Protein AF-A0A9X0R555-F1 (afdb_monomer_lite)

Foldseek 3Di:
DQFFADDDALFWKKKAKPPAPDPPAPAHRIATKHWHDWAADPPVQRWIWTWIWRLQPPQHIDTDIWTFRWDDTGHFKTWGWTQDPVRDIMIMIIGHDWPVCCCVRVVQLCLLCPLLLLDDPPPPDDSVPDTPRNSCCSVQNRDDCSSHQAADPVLAPADADDADPDKDKAFQFDKDDLNLLNLLQNFDDDDDPLSQWGWHDDDQWIFIAGRPHNYTAKIWRWDDDDSMTTGGMMIGHPDCVRDVDDDSVVVSLLVVLCSQVVRNSHQRPQDPDPPDDDPSSVSSVVSSVSSVVVND

pLDDT: mean 85.14, std 15.87, range [33.53, 98.31]

Organism: NCBI:txid2013562

Radius of gyration: 21.3 Å; chains: 1; bounding box: 63×41×59 Å

Secondary structure (DSSP, 8-state):
--SSPPP-TTEEEEEEEES-S-TT-SS-SEEEEEEEEEEEESSSS-EEEEEEEESSSSSS-EEEEEEEEEEEE-SSEEEEEEE-TTS-EEEEEEEE--HHHHHHHSHHHHHHS-GGGG--TTSSS-GGG--HHHHHHHHH-SSHHHHHH-S-GGG--S--PPPPS-EEEEEEEEEE-HHHHHHHHH-B---STT--EEEEEETTEEEEEETTT--EEEEEEEEEETTEEEEEEEEEE--TTT-----HHHHHHHHHHIIIIIIT-PPP---S-TTS--HHHHHHHHHHHHHHHHT-

Sequence (296 aa):
MRDRLVLHPRRWYAFQTIPGERPDSAFRPCTPAFITEVTPLKSGKGVLRLGFVAALCPVAAERRTLDLRVVLHRADYLIGTFLDAGGCERTAIFREVDLPWLAHYATEFWSRFPPSSLEHEGIGFAIETWDAQTYLNEAFGPDENHVLNGTTAASFGVKLHKMPKATAVIRLDRSFSEFDSYLIRRGVTPRQMEDRWFIYFESGRLLMRRSWTGLLIYEVVLEERGASLWARDARANRNPKQYGGTDDEDDKRMILNLIDELLLGLPARVPVQEGLLSPDWQAIAARSTASKAAFQ

Structure (mmCIF, N/CA/C/O backbone):
data_AF-A0A9X0R555-F1
#
_entry.id   AF-A0A9X0R555-F1
#
loop_
_atom_site.group_PDB
_atom_site.id
_atom_site.type_symbol
_atom_site.label_atom_id
_atom_site.label_alt_id
_atom_site.label_comp_id
_atom_site.label_asym_id
_atom_site.label_entity_id
_atom_site.label_seq_id
_atom_site.pdbx_PDB_ins_code
_atom_site.Cartn_x
_atom_site.Cartn_y
_atom_site.Cartn_z
_atom_site.occupancy
_atom_site.B_iso_or_equiv
_atom_site.auth_seq_id
_atom_site.auth_comp_id
_atom_site.auth_asym_id
_atom_site.auth_atom_id
_atom_site.pdbx_PDB_model_num
ATOM 1 N N . MET A 1 1 ? -8.743 19.722 27.926 1.00 52.28 1 MET A N 1
ATOM 2 C CA . MET A 1 1 ? -8.388 18.291 27.792 1.00 52.28 1 MET A CA 1
ATOM 3 C C . MET A 1 1 ? -9.505 17.611 27.020 1.00 52.28 1 MET A C 1
ATOM 5 O O . MET A 1 1 ? -10.649 17.993 27.221 1.00 52.28 1 MET A O 1
ATOM 9 N N . ARG A 1 2 ? -9.205 16.696 26.090 1.00 60.44 2 ARG A N 1
ATOM 10 C CA . ARG A 1 2 ? -10.257 15.887 25.454 1.00 60.44 2 ARG A CA 1
ATOM 11 C C . ARG A 1 2 ? -10.704 14.832 26.461 1.00 60.44 2 ARG A C 1
ATOM 13 O O . ARG A 1 2 ? -9.862 14.083 26.935 1.00 60.44 2 ARG A O 1
ATOM 20 N N . ASP A 1 3 ? -11.997 14.750 26.749 1.00 82.69 3 ASP A N 1
ATOM 21 C CA . ASP A 1 3 ? -12.514 13.752 27.697 1.00 82.69 3 ASP A CA 1
ATOM 22 C C . ASP A 1 3 ? -12.634 12.354 27.070 1.00 82.69 3 ASP A C 1
ATOM 24 O O . ASP A 1 3 ? -12.694 11.346 27.777 1.00 82.69 3 ASP A O 1
ATOM 28 N N . ARG A 1 4 ? -12.701 12.285 25.733 1.00 89.56 4 ARG A N 1
ATOM 29 C CA . ARG A 1 4 ? -12.967 11.065 24.961 1.00 89.56 4 ARG A CA 1
ATOM 30 C C . ARG A 1 4 ? -12.304 11.113 23.582 1.00 89.56 4 ARG A C 1
ATOM 32 O O . ARG A 1 4 ? -12.324 12.153 22.926 1.00 89.56 4 ARG A O 1
ATOM 39 N N . LEU A 1 5 ? -11.767 9.979 23.134 1.00 93.12 5 LEU A N 1
ATOM 40 C CA . LEU A 1 5 ? -11.227 9.783 21.791 1.00 93.12 5 LEU A CA 1
ATOM 41 C C . LEU A 1 5 ? -12.354 9.861 20.759 1.00 93.12 5 LEU A C 1
ATOM 43 O O . LEU A 1 5 ? -13.289 9.065 20.802 1.00 93.12 5 LEU A O 1
ATOM 47 N N . VAL A 1 6 ? -12.275 10.772 19.799 1.00 93.06 6 VAL A N 1
ATOM 48 C CA . VAL A 1 6 ? -13.248 10.829 18.701 1.00 93.06 6 VAL A CA 1
ATOM 49 C C . VAL A 1 6 ? -12.608 10.234 17.453 1.00 93.06 6 VAL A C 1
ATOM 51 O O . VAL A 1 6 ? -11.550 10.686 17.010 1.00 93.06 6 VAL A O 1
ATOM 54 N N . LEU A 1 7 ? -13.239 9.192 16.907 1.00 95.69 7 LEU A N 1
ATOM 55 C CA . LEU A 1 7 ? -12.855 8.632 15.617 1.00 95.69 7 LEU A CA 1
ATOM 56 C C . LEU A 1 7 ? -13.418 9.520 14.509 1.00 95.69 7 LEU A C 1
ATOM 58 O O . LEU A 1 7 ? -14.614 9.811 14.490 1.00 95.69 7 LEU A O 1
ATOM 62 N N . HIS A 1 8 ? -12.555 9.944 13.595 1.00 95.50 8 HIS A N 1
ATOM 63 C CA . HIS A 1 8 ? -12.924 10.770 12.456 1.00 95.50 8 HIS A CA 1
ATOM 64 C C . HIS A 1 8 ? -12.672 10.009 11.154 1.00 95.50 8 HIS A C 1
ATOM 66 O O . HIS A 1 8 ? -11.604 9.407 11.012 1.00 95.50 8 HIS A O 1
ATOM 72 N N . PRO A 1 9 ? -13.603 10.068 10.186 1.00 96.50 9 PRO A N 1
ATOM 73 C CA . PRO A 1 9 ? -13.324 9.636 8.827 1.00 96.50 9 PRO A CA 1
ATOM 74 C C . PRO A 1 9 ? -12.089 10.337 8.254 1.00 96.50 9 PRO A C 1
ATOM 76 O O . PRO A 1 9 ? -11.800 11.487 8.589 1.00 96.50 9 PRO A O 1
ATOM 79 N N . ARG A 1 10 ? -11.398 9.644 7.347 1.00 95.69 10 ARG A N 1
ATOM 80 C CA . ARG A 1 10 ? -10.170 10.083 6.674 1.00 95.69 10 ARG A CA 1
ATOM 81 C C . ARG A 1 10 ? -8.991 10.335 7.616 1.00 95.69 10 ARG A C 1
ATOM 83 O O . ARG 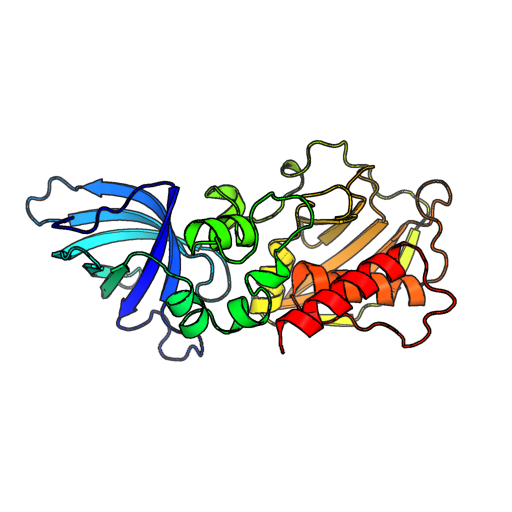A 1 10 ? -8.166 11.209 7.358 1.00 95.69 10 ARG A O 1
ATOM 90 N N . ARG A 1 11 ? -8.920 9.588 8.718 1.00 96.38 11 ARG A N 1
ATOM 91 C CA . ARG A 1 11 ? -7.791 9.613 9.652 1.00 96.38 11 ARG A CA 1
ATOM 92 C C . ARG A 1 11 ? -7.329 8.209 9.996 1.00 96.38 11 ARG A C 1
ATOM 94 O O . ARG A 1 11 ? -8.117 7.260 9.995 1.00 96.38 11 ARG A O 1
ATOM 101 N N . TRP A 1 12 ? -6.047 8.112 10.322 1.00 97.81 12 TRP A N 1
ATOM 102 C CA . TRP A 1 12 ? -5.411 6.881 10.755 1.00 97.81 12 TRP A CA 1
ATOM 103 C C . TRP A 1 12 ? -5.539 6.689 12.259 1.00 97.81 12 TRP A C 1
ATOM 105 O O . TRP A 1 12 ? -5.352 7.622 13.039 1.00 97.81 12 TRP A O 1
ATOM 115 N N . TYR A 1 13 ? -5.798 5.456 12.666 1.00 97.69 13 TYR A N 1
ATOM 116 C CA . TYR A 1 13 ? -5.802 5.035 14.060 1.00 97.69 13 TYR A CA 1
ATOM 117 C C . TYR A 1 13 ? -5.078 3.703 14.183 1.00 97.69 13 TYR A C 1
ATOM 119 O O . TYR A 1 13 ? -5.009 2.921 13.236 1.00 97.69 13 TYR A O 1
ATOM 127 N N . ALA A 1 14 ? -4.539 3.436 15.361 1.00 96.75 14 ALA A N 1
ATOM 128 C CA . ALA A 1 14 ? -4.022 2.122 15.681 1.00 96.75 14 ALA A CA 1
ATOM 129 C C . ALA A 1 14 ? -5.211 1.234 16.041 1.00 96.75 14 ALA A C 1
ATOM 131 O O . ALA A 1 14 ? -5.981 1.571 16.942 1.00 96.75 14 ALA A O 1
ATOM 132 N N . PHE A 1 15 ? -5.360 0.126 15.322 1.00 95.62 15 PHE A N 1
ATOM 133 C CA . PHE A 1 15 ? -6.405 -0.861 15.548 1.00 95.62 15 PHE A CA 1
ATOM 134 C C . PHE A 1 15 ? -5.780 -2.162 16.032 1.00 95.62 15 PHE A C 1
ATOM 136 O O . PHE A 1 15 ? -4.785 -2.615 15.467 1.00 95.62 15 PHE A O 1
ATOM 143 N N . GLN A 1 16 ? -6.368 -2.764 17.063 1.00 93.00 16 GLN A N 1
ATOM 144 C CA . GLN A 1 16 ? -5.974 -4.064 17.595 1.00 93.00 16 GLN A CA 1
ATOM 145 C C . GLN A 1 16 ? -7.206 -4.922 17.892 1.00 93.00 16 GLN A C 1
ATOM 147 O O . GLN A 1 16 ? -8.211 -4.411 18.384 1.00 93.00 16 GLN A O 1
ATOM 152 N N . THR A 1 17 ? -7.108 -6.229 17.643 1.00 91.12 17 THR A N 1
ATOM 153 C CA . THR A 1 17 ? -8.143 -7.222 17.969 1.00 91.12 17 THR A CA 1
ATOM 154 C C . THR A 1 17 ? -7.646 -8.260 18.973 1.00 91.12 17 THR A C 1
ATOM 156 O O . THR A 1 17 ? -6.481 -8.658 18.958 1.00 91.12 17 THR A O 1
ATOM 159 N N . ILE A 1 18 ? -8.527 -8.689 19.882 1.00 89.50 18 ILE A N 1
ATOM 160 C CA . ILE A 1 18 ? -8.246 -9.707 20.903 1.00 89.50 18 ILE A CA 1
ATOM 161 C C . ILE A 1 18 ? -9.460 -10.647 21.047 1.00 89.50 18 ILE A C 1
ATOM 163 O O . ILE A 1 18 ? -10.561 -10.156 21.299 1.00 89.50 18 ILE A O 1
ATOM 167 N N . PRO A 1 19 ? -9.289 -11.981 20.957 1.00 84.75 19 PRO A N 1
ATOM 168 C CA . PRO A 1 19 ? -8.109 -12.656 20.418 1.00 84.75 19 PRO A CA 1
ATOM 169 C C . PRO A 1 19 ? -7.895 -12.283 18.946 1.00 84.75 19 PRO A C 1
ATOM 171 O O . PRO A 1 19 ? -8.841 -11.874 18.272 1.00 84.75 19 PRO A O 1
ATOM 174 N N . GLY A 1 20 ? -6.672 -12.444 18.441 1.00 76.75 20 GLY A N 1
ATOM 175 C CA . GLY A 1 20 ? -6.384 -12.221 17.025 1.00 76.75 20 GLY A CA 1
ATOM 176 C C . GLY A 1 20 ? -7.190 -13.139 16.101 1.00 76.75 20 GLY A C 1
ATOM 177 O O . GLY A 1 20 ? -7.589 -14.237 16.497 1.00 76.75 20 GLY A O 1
ATOM 178 N N . GLU A 1 21 ? -7.435 -12.691 14.868 1.00 66.69 21 GLU A N 1
ATOM 179 C CA . GLU A 1 21 ? -8.198 -13.449 13.860 1.00 66.69 21 GLU A CA 1
ATOM 180 C C . GLU A 1 21 ? -7.522 -14.779 13.483 1.00 66.69 21 GLU A C 1
ATOM 182 O O . GLU A 1 21 ? -8.209 -15.752 13.181 1.00 66.69 21 GLU A O 1
ATOM 187 N N . ARG A 1 22 ? -6.186 -14.846 13.557 1.00 66.50 22 ARG A N 1
ATOM 188 C CA . ARG A 1 22 ? -5.384 -16.039 13.259 1.00 66.50 22 ARG A CA 1
ATOM 189 C C . ARG A 1 22 ? -4.519 -16.428 14.467 1.00 66.50 22 ARG A C 1
ATOM 191 O O . ARG A 1 22 ? -3.551 -15.726 14.751 1.00 66.50 22 ARG A O 1
ATOM 198 N N . PRO A 1 23 ? -4.852 -17.511 15.191 1.00 53.34 23 PRO A N 1
ATOM 199 C CA . PRO A 1 23 ? -4.081 -17.976 16.350 1.00 53.34 23 PRO A CA 1
ATOM 200 C C . PRO A 1 23 ? -2.659 -18.459 16.010 1.00 53.34 23 PRO A C 1
ATOM 202 O O . PRO A 1 23 ? -1.801 -18.487 16.884 1.00 53.34 23 PRO A O 1
ATOM 205 N N . ASP A 1 24 ? -2.429 -18.851 14.757 1.00 54.16 24 ASP A N 1
ATOM 206 C CA . ASP A 1 24 ? -1.203 -19.445 14.202 1.00 54.16 24 ASP A CA 1
ATOM 207 C C . ASP A 1 24 ? -0.341 -18.451 13.403 1.00 54.16 24 ASP A C 1
ATOM 209 O O . ASP A 1 24 ? 0.732 -18.788 12.905 1.00 54.16 24 ASP A O 1
ATOM 213 N N . SER A 1 25 ? -0.812 -17.214 13.270 1.00 53.00 25 SER A N 1
ATOM 214 C CA . SER A 1 25 ? -0.177 -16.185 12.461 1.00 53.00 25 SER A CA 1
ATOM 215 C C . SER A 1 25 ? 0.969 -15.513 13.217 1.00 53.00 25 SER A C 1
ATOM 217 O O . SER A 1 25 ? 0.770 -14.960 14.296 1.00 53.00 25 SER A O 1
ATOM 219 N N . ALA A 1 26 ? 2.153 -15.459 12.598 1.00 52.47 26 ALA A N 1
ATOM 220 C CA . ALA A 1 26 ? 3.259 -14.611 13.053 1.00 52.47 26 ALA A CA 1
ATOM 221 C C . ALA A 1 26 ? 2.899 -13.107 13.053 1.00 52.47 26 ALA A C 1
ATOM 223 O O . ALA A 1 26 ? 3.579 -12.305 13.696 1.00 52.47 26 ALA A O 1
ATOM 224 N N . PHE A 1 27 ? 1.820 -12.714 12.360 1.00 58.16 27 PHE A N 1
ATOM 225 C CA . PHE A 1 27 ? 1.308 -11.349 12.367 1.00 58.16 27 PHE A CA 1
ATOM 226 C C . PHE A 1 27 ? 0.552 -11.048 13.652 1.00 58.16 27 PHE A C 1
ATOM 228 O O . PHE A 1 27 ? -0.381 -11.754 14.047 1.00 58.16 27 PHE A O 1
ATOM 235 N N . ARG A 1 28 ? 0.944 -9.937 14.274 1.00 66.50 28 ARG A N 1
ATOM 236 C CA . ARG A 1 28 ? 0.254 -9.385 15.433 1.00 66.50 28 ARG A CA 1
ATOM 237 C C . ARG A 1 28 ? -1.145 -8.928 15.007 1.00 66.50 28 ARG A C 1
ATOM 239 O O . ARG A 1 28 ? -1.296 -8.407 13.903 1.00 66.50 28 ARG A O 1
ATOM 246 N N . PRO A 1 29 ? -2.169 -9.065 15.864 1.00 79.00 29 PRO A N 1
ATOM 247 C CA . PRO A 1 29 ? -3.547 -8.710 15.535 1.00 79.00 29 PRO A CA 1
ATOM 248 C C . PRO A 1 29 ? -3.771 -7.194 15.586 1.00 79.00 29 PRO A C 1
ATOM 250 O O . PRO A 1 29 ? -4.717 -6.711 16.204 1.00 79.00 29 PRO A O 1
ATOM 253 N N . CYS A 1 30 ? -2.861 -6.433 14.990 1.00 88.75 30 CYS A N 1
ATOM 254 C CA . CYS A 1 30 ? -2.826 -4.989 15.005 1.00 88.75 30 CYS A CA 1
ATOM 255 C C . CYS A 1 30 ? -2.376 -4.442 13.654 1.00 88.75 30 CYS A C 1
ATOM 257 O O . CYS A 1 30 ? -1.484 -4.980 13.008 1.00 88.75 30 CYS A O 1
ATOM 259 N N . THR A 1 31 ? -2.993 -3.347 13.236 1.00 92.31 31 THR A N 1
ATOM 260 C CA . THR A 1 31 ? -2.726 -2.699 11.951 1.00 92.31 31 THR A CA 1
ATOM 261 C C . THR A 1 31 ? -3.081 -1.221 12.056 1.00 92.31 31 THR A C 1
ATOM 263 O O . THR A 1 31 ? -4.017 -0.871 12.783 1.00 92.31 31 THR A O 1
ATOM 266 N N . PRO A 1 32 ? -2.381 -0.329 11.338 1.00 95.88 32 PRO A N 1
ATOM 267 C CA . PRO A 1 32 ? -2.928 0.990 11.080 1.00 95.88 32 PRO A CA 1
ATOM 268 C C . PRO A 1 32 ? -4.261 0.834 10.333 1.00 95.88 32 PRO A C 1
ATOM 270 O O . PRO A 1 32 ? -4.376 0.049 9.384 1.00 95.88 32 PRO A O 1
ATOM 273 N N . ALA A 1 33 ? -5.275 1.543 10.814 1.00 96.75 33 ALA A N 1
ATOM 274 C CA . ALA A 1 33 ? -6.630 1.542 10.291 1.00 96.75 33 ALA A CA 1
ATOM 275 C C . ALA A 1 33 ? -6.986 2.939 9.786 1.00 96.75 33 ALA A C 1
ATOM 277 O O . ALA A 1 33 ? -7.002 3.898 10.560 1.00 96.75 33 ALA A O 1
ATOM 278 N N . PHE A 1 34 ? -7.287 3.047 8.496 1.00 97.88 34 PHE A N 1
ATOM 279 C CA . PHE A 1 34 ? -7.796 4.275 7.899 1.00 97.88 34 PHE A CA 1
ATOM 280 C C . PHE A 1 34 ? -9.317 4.291 8.014 1.00 97.88 34 PHE A C 1
ATOM 282 O O . PHE A 1 34 ? -9.996 3.512 7.344 1.00 97.88 34 PHE A O 1
ATOM 289 N N . ILE A 1 35 ? -9.865 5.137 8.884 1.00 97.81 35 ILE A N 1
ATOM 290 C CA . ILE A 1 35 ? -11.311 5.186 9.132 1.00 97.81 35 ILE A CA 1
ATOM 291 C C . ILE A 1 35 ? -12.015 5.815 7.931 1.00 97.81 35 ILE A C 1
ATOM 293 O O . ILE A 1 35 ? -11.674 6.919 7.511 1.00 97.81 35 ILE A O 1
ATOM 297 N N . THR A 1 36 ? -13.027 5.139 7.401 1.00 97.44 36 THR A N 1
ATOM 298 C CA . THR A 1 36 ? -13.833 5.603 6.264 1.00 97.44 36 THR A CA 1
ATOM 299 C C . THR A 1 36 ? -15.231 6.029 6.697 1.00 97.44 36 THR A C 1
ATOM 301 O O . THR A 1 36 ? -15.780 6.976 6.139 1.00 97.44 36 THR A O 1
ATOM 304 N N . GLU A 1 37 ? -15.779 5.409 7.743 1.00 96.81 37 GLU A N 1
ATOM 305 C CA . GLU A 1 37 ? -17.118 5.696 8.252 1.00 96.81 37 GLU A CA 1
ATOM 306 C C . GLU A 1 37 ? -17.172 5.562 9.781 1.00 96.81 37 GLU A C 1
ATOM 308 O O . GLU A 1 37 ? -16.601 4.633 10.354 1.00 96.81 37 GLU A O 1
ATOM 313 N N . VAL A 1 38 ? -17.897 6.474 10.439 1.00 96.25 38 VAL A N 1
ATOM 314 C CA . VAL A 1 38 ? -18.229 6.397 11.869 1.00 96.25 38 VAL A CA 1
ATOM 315 C C . VAL A 1 38 ? -19.696 6.768 12.050 1.00 96.25 38 VAL A C 1
ATOM 317 O O . VAL A 1 38 ? -20.057 7.940 11.951 1.00 96.25 38 VAL A O 1
ATOM 320 N N . THR A 1 39 ? -20.536 5.779 12.352 1.00 95.81 39 THR A N 1
ATOM 321 C CA . THR A 1 39 ? -21.990 5.959 12.433 1.00 95.81 39 THR A CA 1
ATOM 322 C C . THR A 1 39 ? -22.528 5.406 13.759 1.00 95.81 39 THR A C 1
ATOM 324 O O . THR A 1 39 ? -22.556 4.190 13.959 1.00 95.81 39 THR A O 1
ATOM 327 N N . PRO A 1 40 ? -22.990 6.259 14.695 1.00 92.81 40 PRO A N 1
ATOM 328 C CA . PRO A 1 40 ? -23.673 5.800 15.900 1.00 92.81 40 PRO A CA 1
ATOM 329 C C . PRO A 1 40 ? -24.994 5.110 15.560 1.00 92.81 40 PRO A C 1
ATOM 331 O O . PRO A 1 40 ? -25.879 5.702 14.938 1.00 92.81 40 PRO A O 1
ATOM 334 N N . LEU A 1 41 ? -25.161 3.865 16.003 1.00 90.69 41 LEU A N 1
ATOM 335 C CA . LEU A 1 41 ? -26.415 3.143 15.832 1.00 90.69 41 LEU A CA 1
ATOM 336 C C . LEU A 1 41 ? -27.376 3.533 16.960 1.00 90.69 41 LEU A C 1
ATOM 338 O O . LEU A 1 41 ? -27.049 3.425 18.143 1.00 90.69 41 LEU A O 1
ATOM 342 N N . LYS A 1 42 ? -28.597 3.956 16.605 1.00 81.25 42 LYS A N 1
ATOM 343 C CA . LYS A 1 42 ? -29.672 4.329 17.548 1.00 81.25 42 LYS A CA 1
ATOM 344 C C . LYS A 1 42 ? -30.299 3.100 18.231 1.00 81.25 42 LYS A C 1
ATOM 346 O O . LYS A 1 42 ? -31.512 2.939 18.247 1.00 81.25 42 LYS A O 1
ATOM 351 N N . SER A 1 43 ? -29.472 2.211 18.774 1.00 77.88 43 SER A N 1
ATOM 352 C CA . SER A 1 43 ? -29.883 0.956 19.413 1.00 77.88 43 SER A CA 1
ATOM 353 C C . SER A 1 43 ? -30.065 1.069 20.930 1.00 77.88 43 SER A C 1
ATOM 355 O O . SER A 1 43 ? -30.452 0.095 21.568 1.00 77.88 43 SER A O 1
ATOM 357 N N . GLY A 1 44 ? -29.714 2.215 21.529 1.00 73.50 44 GLY A N 1
ATOM 358 C CA . GLY A 1 44 ? -29.670 2.403 22.986 1.00 73.50 44 GLY A CA 1
ATOM 359 C C . GLY A 1 44 ? -28.533 1.644 23.691 1.00 73.50 44 GLY A C 1
ATOM 360 O O . GLY A 1 44 ? -28.359 1.796 24.893 1.00 73.50 44 GLY A O 1
ATOM 361 N N . LYS A 1 45 ? -27.733 0.856 22.956 1.00 77.75 45 LYS A N 1
ATOM 362 C CA . LYS A 1 45 ? -26.677 -0.027 23.492 1.00 77.75 45 LYS A CA 1
ATOM 363 C C . LYS A 1 45 ? -25.254 0.525 23.332 1.00 77.75 45 LYS A C 1
ATOM 365 O O . LYS A 1 45 ? -24.296 -0.222 23.498 1.00 77.75 45 LYS A O 1
ATOM 370 N N . GLY A 1 46 ? -25.106 1.800 22.960 1.00 87.62 46 GLY A N 1
ATOM 371 C CA . GLY A 1 46 ? -23.790 2.419 22.748 1.00 87.62 46 GLY A CA 1
ATOM 372 C C . GLY A 1 46 ? -22.985 1.765 21.618 1.00 87.62 46 GLY A C 1
ATOM 373 O O . GLY A 1 46 ? -21.790 1.528 21.774 1.00 87.62 46 GLY A O 1
ATOM 374 N N . VAL A 1 47 ? -23.644 1.425 20.505 1.00 94.06 47 VAL A N 1
ATOM 375 C CA . VAL A 1 47 ? -23.001 0.754 19.365 1.00 94.06 47 VAL A CA 1
ATOM 376 C C . VAL A 1 47 ? -22.575 1.777 18.310 1.00 94.06 47 VAL A C 1
ATOM 378 O O . VAL A 1 47 ? -23.378 2.615 17.897 1.00 94.06 47 VAL A O 1
ATOM 381 N N . LEU A 1 48 ? -21.326 1.687 17.858 1.00 94.75 48 LEU A N 1
ATOM 382 C CA . LEU A 1 48 ? -20.754 2.469 16.763 1.00 94.75 48 LEU A CA 1
ATOM 383 C C . LEU A 1 48 ? -20.484 1.545 15.575 1.00 94.75 48 LEU A C 1
ATOM 385 O O . LEU A 1 48 ? -19.685 0.620 15.691 1.00 94.75 48 LEU A O 1
ATOM 389 N N . ARG A 1 49 ? -21.108 1.809 14.428 1.00 96.38 49 ARG A N 1
ATOM 390 C CA . ARG A 1 49 ? -20.697 1.200 13.163 1.00 96.38 49 ARG A CA 1
ATOM 391 C C . ARG A 1 49 ? -19.451 1.910 12.658 1.00 96.38 49 ARG A C 1
ATOM 393 O O . ARG A 1 49 ? -19.459 3.131 12.503 1.00 96.38 49 ARG A O 1
ATOM 400 N N . LEU A 1 50 ? -18.399 1.141 12.419 1.00 97.31 50 LEU A N 1
ATOM 401 C CA . LEU A 1 50 ? -17.124 1.629 11.911 1.00 97.31 50 LEU A CA 1
ATOM 402 C C . LEU A 1 50 ? -16.836 0.974 10.568 1.00 97.31 50 LEU A C 1
ATOM 404 O O . LEU A 1 50 ? -16.775 -0.252 10.485 1.00 97.31 50 LEU A O 1
ATOM 408 N N . GLY A 1 51 ? -16.637 1.795 9.543 1.00 97.19 51 GLY A N 1
ATOM 409 C CA . GLY A 1 51 ? -16.015 1.403 8.283 1.00 97.19 51 GLY A CA 1
ATOM 410 C C . GLY A 1 51 ? -14.560 1.851 8.288 1.00 97.19 51 GLY A C 1
ATOM 411 O O . GLY A 1 51 ? -14.266 2.978 8.698 1.00 97.19 51 GLY A O 1
ATOM 412 N N . PHE A 1 52 ? -13.639 0.981 7.883 1.00 97.00 52 PHE A N 1
ATOM 413 C CA . PHE A 1 52 ? -12.221 1.323 7.795 1.00 97.00 52 PHE A CA 1
ATOM 414 C C . PHE A 1 52 ? -11.454 0.388 6.864 1.00 97.00 52 PHE A C 1
ATOM 416 O O . PHE A 1 52 ? -11.923 -0.697 6.524 1.00 97.00 52 PHE A O 1
ATOM 423 N N . VAL A 1 53 ? -10.247 0.797 6.481 1.00 96.19 53 VAL A N 1
ATOM 424 C CA . VAL A 1 53 ? -9.282 -0.060 5.788 1.00 96.19 53 VAL A CA 1
ATOM 425 C C . VAL A 1 53 ? -8.171 -0.451 6.751 1.00 96.19 53 VAL A C 1
ATOM 427 O O . VAL A 1 53 ? -7.465 0.410 7.275 1.00 96.19 53 VAL A O 1
ATOM 430 N N . ALA A 1 54 ? -8.013 -1.751 6.982 1.00 93.88 54 ALA A N 1
ATOM 431 C CA . ALA A 1 54 ? -6.891 -2.338 7.702 1.00 93.88 54 ALA A CA 1
ATOM 432 C C . ALA A 1 54 ? -5.705 -2.465 6.739 1.00 93.88 54 ALA A C 1
ATOM 434 O O . ALA A 1 54 ? -5.717 -3.348 5.891 1.00 93.88 54 ALA A O 1
ATOM 435 N N . ALA A 1 55 ? -4.706 -1.585 6.828 1.00 92.12 55 ALA A N 1
ATOM 436 C CA . ALA A 1 55 ? -3.709 -1.446 5.761 1.00 92.12 55 ALA A CA 1
ATOM 437 C C . ALA A 1 55 ? -2.663 -2.573 5.678 1.00 92.12 55 ALA A C 1
ATOM 439 O O . ALA A 1 55 ? -1.992 -2.679 4.655 1.00 92.12 55 ALA A O 1
ATOM 440 N N . LEU A 1 56 ? -2.493 -3.394 6.717 1.00 87.81 56 LEU A N 1
ATOM 441 C CA . LEU A 1 56 ? -1.444 -4.424 6.769 1.00 87.81 56 LEU A CA 1
ATOM 442 C C . LEU A 1 56 ? -1.957 -5.839 7.096 1.00 87.81 56 LEU A C 1
ATOM 444 O O . LEU A 1 56 ? -1.145 -6.747 7.228 1.00 87.81 56 LEU A O 1
ATOM 448 N N . CYS A 1 57 ? -3.265 -6.060 7.274 1.00 64.44 57 CYS A N 1
ATOM 449 C CA . CYS A 1 57 ? -3.757 -7.276 7.936 1.00 64.44 57 CYS A CA 1
ATOM 450 C C . CYS A 1 57 ? -4.454 -8.266 6.983 1.00 64.44 57 CYS A C 1
ATOM 452 O O . CYS A 1 57 ? -5.376 -7.862 6.284 1.00 64.44 57 CYS A O 1
ATOM 454 N N . PRO A 1 58 ? -4.124 -9.572 7.004 1.00 62.28 58 PRO A N 1
ATOM 455 C CA . PRO A 1 58 ? -2.926 -10.177 7.598 1.00 62.28 58 PRO A CA 1
ATOM 456 C C . PRO A 1 58 ? -1.684 -9.992 6.715 1.00 62.28 58 PRO A C 1
ATOM 458 O O . PRO A 1 58 ? -0.575 -10.228 7.167 1.00 62.28 58 PRO A O 1
ATOM 461 N N . VAL A 1 59 ? -1.885 -9.608 5.454 1.00 71.94 59 VAL A N 1
ATOM 462 C CA . VAL A 1 59 ? -0.819 -9.423 4.463 1.00 71.94 59 VAL A CA 1
ATOM 463 C C . VAL A 1 59 ? -1.137 -8.270 3.517 1.00 71.94 59 VAL A C 1
ATOM 465 O O . VAL A 1 59 ? -0.216 -7.620 3.044 1.00 71.94 59 VAL A O 1
ATOM 468 N N . ALA A 1 60 ? -2.415 -7.987 3.249 1.00 82.38 60 ALA A N 1
ATOM 469 C CA . ALA A 1 60 ? -2.841 -6.950 2.318 1.00 82.38 60 ALA A CA 1
ATOM 470 C C . ALA A 1 60 ? -3.862 -6.000 2.947 1.00 82.38 60 ALA A C 1
ATOM 472 O O . ALA A 1 60 ? -4.468 -6.314 3.967 1.00 82.38 60 ALA A O 1
ATOM 473 N N . ALA A 1 61 ? -4.056 -4.840 2.321 1.00 90.38 61 ALA A N 1
ATOM 474 C CA . ALA A 1 61 ? -5.084 -3.903 2.738 1.00 90.38 61 ALA A CA 1
ATOM 475 C C . ALA A 1 61 ? -6.484 -4.512 2.562 1.00 90.38 61 ALA A C 1
ATOM 477 O O . ALA A 1 61 ? -6.835 -4.968 1.474 1.00 90.38 61 ALA A O 1
ATOM 478 N N . GLU A 1 62 ? -7.302 -4.480 3.613 1.00 91.19 62 GLU A N 1
ATOM 479 C CA . GLU A 1 62 ? -8.655 -5.040 3.588 1.00 91.19 62 GLU A CA 1
ATOM 480 C C . GLU A 1 62 ? -9.687 -4.036 4.108 1.00 91.19 62 GLU A C 1
ATOM 482 O O . GLU A 1 62 ? -9.497 -3.396 5.147 1.00 91.19 62 GLU A O 1
ATOM 487 N N . ARG A 1 63 ? -10.815 -3.914 3.396 1.00 94.12 63 ARG A N 1
ATOM 488 C CA . ARG A 1 63 ? -11.969 -3.154 3.881 1.00 94.12 63 ARG A CA 1
ATOM 489 C C . ARG A 1 63 ? -12.669 -3.951 4.978 1.00 94.12 63 ARG A C 1
ATOM 491 O O . ARG A 1 63 ? -13.097 -5.082 4.769 1.00 94.12 63 ARG A O 1
ATOM 498 N N . ARG A 1 64 ? -12.845 -3.320 6.132 1.00 92.44 64 ARG A N 1
ATOM 499 C CA . ARG A 1 64 ? -13.526 -3.874 7.298 1.00 92.44 64 ARG A CA 1
ATOM 500 C C . ARG A 1 64 ? -14.733 -3.017 7.655 1.00 92.44 64 ARG A C 1
ATOM 502 O O . ARG A 1 64 ? -14.729 -1.790 7.529 1.00 92.44 64 ARG A O 1
ATOM 509 N N . THR A 1 65 ? -15.760 -3.688 8.152 1.00 95.00 65 THR A N 1
ATOM 510 C CA . THR A 1 65 ? -16.889 -3.051 8.820 1.00 95.00 65 THR A CA 1
ATOM 511 C C . THR A 1 65 ? -17.176 -3.822 10.091 1.00 95.00 65 THR A C 1
ATOM 513 O O . THR A 1 65 ? -17.258 -5.048 10.055 1.00 95.00 65 THR A O 1
ATOM 516 N N . LEU A 1 66 ? -17.316 -3.118 11.209 1.00 94.25 66 LEU A N 1
ATOM 517 C CA . LEU A 1 66 ? -17.724 -3.734 12.466 1.00 94.25 66 LEU A CA 1
ATOM 518 C C . LEU A 1 66 ? -18.718 -2.853 13.215 1.00 94.25 66 LEU A C 1
ATOM 520 O O . LEU A 1 66 ? -18.645 -1.624 13.174 1.00 94.25 66 LEU A O 1
ATOM 524 N N . ASP A 1 67 ? -19.638 -3.510 13.913 1.00 95.75 67 ASP A N 1
ATOM 525 C CA . ASP A 1 67 ? -20.573 -2.877 14.836 1.00 95.75 67 ASP A CA 1
ATOM 526 C C . ASP A 1 67 ? -19.994 -2.994 16.249 1.00 95.75 67 ASP A C 1
ATOM 528 O O . ASP A 1 67 ? -20.149 -4.006 16.933 1.00 95.75 67 ASP A O 1
ATOM 532 N N . LEU A 1 68 ? -19.273 -1.955 16.670 1.00 96.50 68 LEU A N 1
ATOM 533 C CA . LEU A 1 68 ? -18.564 -1.909 17.941 1.00 96.50 68 LEU A CA 1
ATOM 534 C C . LEU A 1 68 ? -19.520 -1.549 19.074 1.00 96.50 68 LEU A C 1
ATOM 536 O O . LEU A 1 68 ? -19.923 -0.393 19.210 1.00 96.50 68 LEU A O 1
ATOM 540 N N . ARG A 1 69 ? -19.835 -2.499 19.951 1.00 96.56 69 ARG A N 1
ATOM 541 C CA . ARG A 1 69 ? -20.457 -2.192 21.243 1.00 96.56 69 ARG A CA 1
ATOM 542 C C . ARG A 1 69 ? -19.389 -1.618 22.168 1.00 96.56 69 ARG A C 1
ATOM 544 O O . ARG A 1 69 ? -18.524 -2.354 22.643 1.00 96.56 69 ARG A O 1
ATOM 551 N N . VAL A 1 70 ? -19.438 -0.309 22.408 1.00 95.56 70 VAL A N 1
ATOM 552 C CA . VAL A 1 70 ? -18.439 0.397 23.219 1.00 95.56 70 VAL A CA 1
ATOM 553 C C . VAL A 1 70 ? -18.528 -0.056 24.674 1.00 95.56 70 VAL A C 1
ATOM 555 O O . VAL A 1 70 ? -19.589 0.006 25.289 1.00 95.56 70 VAL A O 1
ATOM 558 N N . VAL A 1 71 ? -17.396 -0.496 25.220 1.00 95.12 71 VAL A N 1
ATOM 559 C CA . VAL A 1 71 ? -17.254 -0.935 26.616 1.00 95.12 71 VAL A CA 1
ATOM 560 C C . VAL A 1 71 ? -16.523 0.124 27.435 1.00 95.12 71 VAL A C 1
ATOM 562 O O . VAL A 1 71 ? -16.930 0.437 28.551 1.00 95.12 71 VAL A O 1
ATOM 565 N N . LEU A 1 72 ? -15.459 0.709 26.877 1.00 94.62 72 LEU A N 1
ATOM 566 C CA . LEU A 1 72 ? -14.653 1.722 27.548 1.00 94.62 72 LEU A CA 1
ATOM 567 C C . LEU A 1 72 ? -14.263 2.826 26.569 1.00 94.62 72 LEU A C 1
ATOM 569 O O . LEU A 1 72 ? -13.772 2.561 25.475 1.00 94.62 72 LEU A O 1
ATOM 573 N N . HIS A 1 73 ? -14.465 4.075 26.981 1.00 94.25 73 HIS A N 1
ATOM 574 C CA . HIS A 1 73 ? -14.179 5.251 26.168 1.00 94.25 73 HIS A CA 1
ATOM 575 C C . HIS A 1 73 ? -13.349 6.240 26.980 1.00 94.25 73 HIS A C 1
ATOM 577 O O . HIS A 1 73 ? -13.863 6.886 27.896 1.00 94.25 73 HIS A O 1
ATOM 583 N N . ARG A 1 74 ? -12.053 6.309 26.678 1.00 94.69 74 ARG A N 1
ATOM 584 C CA . ARG A 1 74 ? -11.095 7.233 27.293 1.00 94.69 74 ARG A CA 1
ATOM 585 C C . ARG A 1 74 ? -10.592 8.233 26.259 1.00 94.69 74 ARG A C 1
ATOM 587 O O . ARG A 1 74 ? -10.981 8.172 25.095 1.00 94.69 74 ARG A O 1
ATOM 594 N N . ALA A 1 75 ? -9.791 9.196 26.702 1.00 92.25 75 ALA A N 1
ATOM 595 C CA . ALA A 1 75 ? -9.236 10.245 25.849 1.00 92.25 75 ALA A CA 1
ATOM 596 C C . ALA A 1 75 ? -8.260 9.701 24.791 1.00 92.25 75 ALA A C 1
ATOM 598 O O . ALA A 1 75 ? -8.173 10.244 23.695 1.00 92.25 75 ALA A O 1
ATOM 599 N N . ASP A 1 76 ? -7.556 8.627 25.133 1.00 91.12 76 ASP A N 1
ATOM 600 C CA . ASP A 1 76 ? -6.451 8.014 24.401 1.00 91.12 76 ASP A CA 1
ATOM 601 C C . ASP A 1 76 ? -6.850 6.730 23.663 1.00 91.12 76 ASP A C 1
ATOM 603 O O . ASP A 1 76 ? -6.252 6.406 22.638 1.00 91.12 76 ASP A O 1
ATOM 607 N N . TYR A 1 77 ? -7.884 6.022 24.131 1.00 94.81 77 TYR A N 1
ATOM 608 C CA . TYR A 1 77 ? -8.374 4.807 23.483 1.00 94.81 77 TYR A CA 1
ATOM 609 C C . TYR A 1 77 ? -9.893 4.599 23.587 1.00 94.81 77 TYR A C 1
ATOM 611 O O . TYR A 1 77 ? -10.585 5.089 24.485 1.00 94.81 77 TYR A O 1
ATOM 619 N N . LEU A 1 78 ? -10.404 3.796 22.658 1.00 96.44 78 LEU A N 1
ATOM 620 C CA . LEU A 1 78 ? -11.764 3.280 22.590 1.00 96.44 78 LEU A CA 1
ATOM 621 C C . LEU A 1 78 ? -11.699 1.751 22.551 1.00 96.44 78 LEU A C 1
ATOM 623 O O . LEU A 1 78 ? -11.092 1.181 21.647 1.00 96.44 78 LEU A O 1
ATOM 627 N N . ILE A 1 79 ? -12.341 1.093 23.513 1.00 96.94 79 ILE A N 1
ATOM 628 C CA . ILE A 1 79 ? -12.455 -0.367 23.573 1.00 96.94 79 ILE A CA 1
ATOM 629 C C . ILE A 1 79 ? -13.916 -0.743 23.405 1.00 96.94 79 ILE A C 1
ATOM 631 O O . ILE A 1 79 ? -14.804 -0.182 24.056 1.00 96.94 79 ILE A O 1
ATOM 635 N N . GLY A 1 80 ? -14.166 -1.741 22.574 1.00 96.62 80 GLY A N 1
ATOM 636 C CA . GLY A 1 80 ? -15.482 -2.337 22.461 1.00 96.62 80 GLY A CA 1
ATOM 637 C C . GLY A 1 80 ? -15.423 -3.787 22.033 1.00 96.62 80 GLY A C 1
ATOM 638 O O . GLY A 1 80 ? -14.362 -4.325 21.728 1.00 96.62 80 GLY A O 1
ATOM 639 N N . THR A 1 81 ? -16.591 -4.408 22.015 1.00 96.44 81 THR A N 1
ATOM 640 C CA . THR A 1 81 ? -16.769 -5.783 21.550 1.00 96.44 81 THR A CA 1
ATOM 641 C C . THR A 1 81 ? -17.536 -5.800 20.239 1.00 96.44 81 THR A C 1
ATOM 643 O O . THR A 1 81 ? -18.396 -4.948 20.011 1.00 96.44 81 THR A O 1
ATOM 646 N N . PHE A 1 82 ? -17.224 -6.758 19.378 1.00 94.56 82 PHE A N 1
ATOM 647 C CA . PHE A 1 82 ? -17.927 -7.002 18.122 1.00 94.56 82 PHE A CA 1
ATOM 648 C C . PHE A 1 82 ? -17.948 -8.507 17.834 1.00 94.56 82 PHE A C 1
ATOM 650 O O . PHE A 1 82 ? -17.185 -9.262 18.434 1.00 94.56 82 PHE A O 1
ATOM 657 N N . LEU A 1 83 ? -18.831 -8.947 16.939 1.00 91.75 83 LEU A N 1
ATOM 658 C CA . LEU A 1 83 ? -18.823 -10.316 16.424 1.00 91.75 83 LEU A CA 1
ATOM 659 C C . LEU A 1 83 ? -18.036 -10.339 15.114 1.00 91.75 83 LEU A C 1
ATOM 661 O O . LEU A 1 83 ? -18.304 -9.521 14.232 1.00 91.75 83 LEU A O 1
ATOM 665 N N . ASP A 1 84 ? -17.067 -11.244 14.995 1.00 87.25 84 ASP A N 1
ATOM 666 C CA . ASP A 1 84 ? -16.364 -11.469 13.731 1.00 87.25 84 ASP A CA 1
ATOM 667 C C . ASP A 1 84 ? -17.247 -12.218 12.713 1.00 87.25 84 ASP A C 1
ATOM 669 O O . ASP A 1 84 ? -18.389 -12.592 12.995 1.00 87.25 84 ASP A O 1
ATOM 673 N N . ALA A 1 85 ? -16.724 -12.446 11.505 1.00 82.12 85 ALA A N 1
ATOM 674 C CA . ALA A 1 85 ? -17.448 -13.155 10.448 1.00 82.12 85 ALA A CA 1
ATOM 675 C C . ALA A 1 85 ? -17.828 -14.604 10.826 1.00 82.12 85 ALA A C 1
ATOM 677 O O . ALA A 1 85 ? -18.763 -15.158 10.253 1.00 82.12 85 ALA A O 1
ATOM 678 N N . GLY A 1 86 ? -17.126 -15.208 11.791 1.00 84.81 86 GLY A N 1
ATOM 679 C CA . GLY A 1 86 ? -17.434 -16.527 12.344 1.00 84.81 86 GLY A CA 1
ATOM 680 C C . GLY A 1 86 ? -18.447 -16.493 13.491 1.00 84.81 86 GLY A C 1
ATOM 681 O O . GLY A 1 86 ? -18.761 -17.541 14.049 1.00 84.81 86 GLY A O 1
ATOM 682 N N . GLY A 1 87 ? -18.957 -15.314 13.862 1.00 87.12 87 GLY A N 1
ATOM 683 C CA . GLY A 1 87 ? -19.858 -15.136 14.998 1.00 87.12 87 GLY A CA 1
ATOM 684 C C . GLY A 1 87 ? -19.158 -15.209 16.358 1.00 87.12 87 GLY A C 1
ATOM 685 O O . GLY A 1 87 ? -19.837 -15.257 17.383 1.00 87.12 87 GLY A O 1
ATOM 686 N N . CYS A 1 88 ? -17.823 -15.208 16.393 1.00 87.75 88 CYS A N 1
ATOM 687 C CA . CYS A 1 88 ? -17.062 -15.198 17.635 1.00 87.75 88 CYS A CA 1
ATOM 688 C C . CYS A 1 88 ? -16.967 -13.770 18.178 1.00 87.75 88 CYS A C 1
ATOM 690 O O . CYS A 1 88 ? -16.662 -12.828 17.444 1.00 87.75 88 CYS A O 1
ATOM 692 N N . GLU A 1 89 ? -17.196 -13.604 19.481 1.00 91.69 89 GLU A N 1
ATOM 693 C CA . GLU A 1 89 ? -17.016 -12.311 20.136 1.00 91.69 89 GLU A CA 1
ATOM 694 C C . GLU A 1 89 ? -15.528 -11.960 20.227 1.00 91.69 89 GLU A C 1
ATOM 696 O O . GLU A 1 89 ? -14.695 -12.750 20.676 1.00 91.69 89 GLU A O 1
ATOM 701 N N . ARG A 1 90 ? -15.200 -10.746 19.789 1.00 92.62 90 ARG A N 1
ATOM 702 C CA . ARG A 1 90 ? -13.860 -10.169 19.803 1.00 92.62 90 ARG A CA 1
ATOM 703 C C . ARG A 1 90 ? -13.889 -8.826 20.504 1.00 92.62 90 ARG A C 1
ATOM 705 O O . ARG A 1 90 ? -14.889 -8.111 20.481 1.00 92.62 90 ARG A O 1
ATOM 712 N N . THR A 1 91 ? -12.755 -8.456 21.075 1.00 95.38 91 THR A N 1
ATOM 713 C CA . THR A 1 91 ? -12.484 -7.107 21.562 1.00 95.38 91 THR A CA 1
ATOM 714 C C . THR A 1 91 ? -11.695 -6.349 20.508 1.00 95.38 91 THR A C 1
ATOM 716 O O . THR A 1 91 ? -10.692 -6.852 20.009 1.00 95.38 91 THR A O 1
ATOM 719 N N . ALA A 1 92 ? -12.133 -5.138 20.190 1.00 95.81 92 ALA A N 1
ATOM 720 C CA . ALA A 1 92 ? -11.396 -4.184 19.378 1.00 95.81 92 ALA A CA 1
ATOM 721 C C . ALA A 1 92 ? -10.917 -3.020 20.246 1.00 95.81 92 ALA A C 1
ATOM 723 O O . ALA A 1 92 ? -11.655 -2.519 21.098 1.00 95.81 92 ALA A O 1
ATOM 724 N N . ILE A 1 93 ? -9.690 -2.580 19.987 1.00 96.19 93 ILE A N 1
ATOM 725 C CA . ILE A 1 93 ? -9.069 -1.415 20.608 1.00 96.19 93 ILE A CA 1
ATOM 726 C C . ILE A 1 93 ? -8.685 -0.453 19.488 1.00 96.19 93 ILE A C 1
ATOM 728 O O . ILE A 1 93 ? -7.937 -0.821 18.584 1.00 96.19 93 ILE A O 1
ATOM 732 N N . PHE A 1 94 ? -9.188 0.775 19.566 1.00 97.31 94 PHE A N 1
ATOM 733 C CA . PHE A 1 94 ? -8.754 1.896 18.740 1.00 97.31 94 PHE A CA 1
ATOM 734 C C . PHE A 1 94 ? -8.030 2.915 19.611 1.00 97.31 94 PHE A C 1
ATOM 736 O O . PHE A 1 94 ? -8.499 3.234 20.701 1.00 97.31 94 PHE A O 1
ATOM 743 N N . ARG A 1 95 ? -6.923 3.468 19.123 1.00 96.81 95 ARG A N 1
ATOM 744 C CA . ARG A 1 95 ? -6.238 4.613 19.742 1.00 96.81 95 ARG A CA 1
ATOM 745 C C . ARG A 1 95 ? -5.662 5.538 18.679 1.00 96.81 95 ARG A C 1
ATOM 747 O O . ARG A 1 95 ? -5.535 5.136 17.520 1.00 96.81 95 ARG A O 1
ATOM 754 N N . GLU A 1 96 ? -5.299 6.762 19.058 1.00 96.19 96 GLU A N 1
ATOM 755 C CA . GLU A 1 96 ? -4.471 7.590 18.172 1.00 96.19 96 GLU A CA 1
ATOM 756 C C . GLU A 1 96 ? -3.176 6.828 17.852 1.00 96.19 96 GLU A C 1
ATOM 758 O O . GLU A 1 96 ? -2.537 6.263 18.747 1.00 96.19 96 GLU A O 1
ATOM 763 N N . VAL A 1 97 ? -2.850 6.748 16.560 1.00 95.62 97 VAL A N 1
ATOM 764 C CA . VAL A 1 97 ? -1.608 6.128 16.095 1.00 95.62 97 VAL A CA 1
ATOM 765 C C . VAL A 1 97 ? -0.459 7.115 16.256 1.00 95.62 97 VAL A C 1
ATOM 767 O O . VAL A 1 97 ? -0.609 8.300 15.958 1.00 95.62 97 VAL A O 1
ATOM 770 N N . ASP A 1 98 ? 0.681 6.608 16.708 1.00 94.31 98 ASP A N 1
ATOM 771 C CA . ASP A 1 98 ? 1.938 7.337 16.829 1.00 94.31 98 ASP A CA 1
ATOM 772 C C . ASP A 1 98 ? 3.087 6.520 16.199 1.00 94.31 98 ASP A C 1
ATOM 774 O O . ASP A 1 98 ? 2.938 5.333 15.889 1.00 94.31 98 ASP A O 1
ATOM 778 N N . LEU A 1 99 ? 4.222 7.175 15.938 1.00 93.06 99 LEU A N 1
ATOM 779 C CA . LEU A 1 99 ? 5.387 6.529 15.324 1.00 93.06 99 LEU A CA 1
ATOM 780 C C . LEU A 1 99 ? 5.963 5.392 16.194 1.00 93.06 99 LEU A C 1
ATOM 782 O O . LEU A 1 99 ? 6.237 4.326 15.641 1.00 93.06 99 LEU A O 1
ATOM 786 N N . PRO A 1 100 ? 6.088 5.532 17.534 1.00 93.94 100 PRO A N 1
ATOM 787 C CA . PRO A 1 100 ? 6.508 4.422 18.392 1.00 93.94 100 PRO A CA 1
ATOM 788 C C . PRO A 1 100 ? 5.610 3.184 18.280 1.00 93.94 100 PRO A C 1
ATOM 790 O O . PRO A 1 100 ? 6.107 2.057 18.265 1.00 93.94 100 PRO A O 1
ATOM 793 N N . TRP A 1 101 ? 4.292 3.371 18.168 1.00 93.88 101 TRP A N 1
ATOM 794 C CA . TRP A 1 101 ? 3.349 2.279 17.962 1.00 93.88 101 TRP A CA 1
ATOM 795 C C . TRP A 1 101 ? 3.614 1.575 16.632 1.00 93.88 101 TRP A C 1
ATOM 797 O O . TRP A 1 101 ? 3.685 0.349 16.602 1.00 93.88 101 TRP A O 1
ATOM 807 N N . LEU A 1 102 ? 3.823 2.321 15.544 1.00 93.31 102 LEU A N 1
ATOM 808 C CA . LEU A 1 102 ? 4.133 1.736 14.236 1.00 93.31 102 LEU A CA 1
ATOM 809 C C . LEU A 1 102 ? 5.453 0.957 14.256 1.00 93.31 102 LEU A C 1
ATOM 811 O O . LEU A 1 102 ? 5.482 -0.184 13.800 1.00 93.31 102 LEU A O 1
ATOM 815 N N . ALA A 1 103 ? 6.505 1.509 14.861 1.00 91.19 103 ALA A N 1
ATOM 816 C CA . ALA A 1 103 ? 7.786 0.821 15.013 1.00 91.19 103 ALA A CA 1
ATOM 817 C C . ALA A 1 103 ? 7.653 -0.509 15.781 1.00 91.19 103 ALA A C 1
ATOM 819 O O . ALA A 1 103 ? 8.270 -1.518 15.426 1.00 91.19 103 ALA A O 1
ATOM 820 N N . HIS A 1 104 ? 6.810 -0.531 16.818 1.00 90.75 104 HIS A N 1
ATOM 821 C CA . HIS A 1 104 ? 6.619 -1.708 17.663 1.00 90.75 104 HIS A CA 1
ATOM 822 C C . HIS A 1 104 ? 5.675 -2.762 17.063 1.00 90.75 104 HIS A C 1
ATOM 824 O O . HIS A 1 104 ? 5.885 -3.960 17.255 1.00 90.75 104 HIS A O 1
ATOM 830 N N . TYR A 1 105 ? 4.606 -2.333 16.390 1.00 88.50 105 TYR A N 1
ATOM 831 C CA . TYR A 1 105 ? 3.506 -3.211 15.978 1.00 88.50 105 TYR A CA 1
ATOM 832 C C . TYR A 1 105 ? 3.462 -3.489 14.471 1.00 88.50 105 TYR A C 1
ATOM 834 O O . TYR A 1 105 ? 2.937 -4.527 14.075 1.00 88.50 105 TYR A O 1
ATOM 842 N N . ALA A 1 106 ? 4.048 -2.622 13.643 1.00 88.69 106 ALA A N 1
ATOM 843 C CA . ALA A 1 106 ? 4.183 -2.783 12.195 1.00 88.69 106 ALA A CA 1
ATOM 844 C C . ALA A 1 106 ? 5.659 -2.963 11.791 1.00 88.69 106 ALA A C 1
ATOM 846 O O . ALA A 1 106 ? 6.110 -2.404 10.794 1.00 88.69 106 ALA A O 1
ATOM 847 N N . THR A 1 107 ? 6.421 -3.733 12.576 1.00 87.62 107 THR A N 1
ATOM 848 C CA . THR A 1 107 ? 7.892 -3.796 12.517 1.00 87.62 107 THR A CA 1
ATOM 849 C C . THR A 1 107 ? 8.447 -4.113 11.132 1.00 87.62 107 THR A C 1
ATOM 851 O O . THR A 1 107 ? 9.374 -3.438 10.700 1.00 87.62 107 THR A O 1
ATOM 854 N N . GLU A 1 108 ? 7.887 -5.091 10.413 1.00 87.38 108 GLU A N 1
ATOM 855 C CA . GLU A 1 108 ? 8.393 -5.452 9.081 1.00 87.38 108 GLU A CA 1
ATOM 856 C C . GLU A 1 108 ? 8.196 -4.318 8.066 1.00 87.38 108 GLU A C 1
ATOM 858 O O . GLU A 1 108 ? 9.110 -3.998 7.305 1.00 87.38 108 GLU A O 1
ATOM 863 N N . PHE A 1 109 ? 7.034 -3.656 8.097 1.00 90.25 109 PHE A N 1
ATOM 864 C CA . PHE A 1 109 ? 6.784 -2.476 7.271 1.00 90.25 109 PHE A CA 1
ATOM 865 C C . PHE A 1 109 ? 7.717 -1.326 7.668 1.00 90.25 109 PHE A C 1
ATOM 867 O O . PHE A 1 109 ? 8.390 -0.754 6.816 1.00 90.25 109 PHE A O 1
ATOM 874 N N . TRP A 1 110 ? 7.813 -1.041 8.968 1.00 90.19 110 TRP A N 1
ATOM 875 C CA . TRP A 1 110 ? 8.650 0.022 9.522 1.00 90.19 110 TRP A CA 1
ATOM 876 C C . TRP A 1 110 ? 10.132 -0.152 9.175 1.00 90.19 110 TRP A C 1
ATOM 878 O O . TRP A 1 110 ? 10.799 0.818 8.838 1.00 90.19 110 TRP A O 1
ATOM 888 N N . SER A 1 111 ? 10.651 -1.384 9.210 1.00 88.81 111 SER A N 1
ATOM 889 C CA . SER A 1 111 ? 12.049 -1.674 8.869 1.00 88.81 111 SER A CA 1
ATOM 890 C C . SER A 1 111 ? 12.367 -1.531 7.386 1.00 88.81 111 SER A C 1
ATOM 892 O O . SER A 1 111 ? 13.532 -1.446 7.032 1.00 88.81 111 SER A O 1
ATOM 894 N N . ARG A 1 112 ? 11.360 -1.551 6.512 1.00 89.19 112 ARG A N 1
ATOM 895 C CA . ARG A 1 112 ? 11.539 -1.396 5.062 1.00 89.19 112 ARG A CA 1
ATOM 896 C C . ARG A 1 112 ? 11.282 0.041 4.626 1.00 89.19 112 ARG A C 1
ATOM 898 O O . ARG A 1 112 ? 11.955 0.550 3.739 1.00 89.19 112 ARG A O 1
ATOM 905 N N . PHE A 1 113 ? 10.330 0.695 5.285 1.00 89.62 113 PHE A N 1
ATOM 906 C CA . PHE A 1 113 ? 9.908 2.057 4.990 1.00 89.62 113 PHE A CA 1
ATOM 907 C C . PHE A 1 113 ? 9.948 2.940 6.241 1.00 89.62 113 PHE A C 1
ATOM 909 O O . PHE A 1 113 ? 8.900 3.443 6.654 1.00 89.62 113 PHE A O 1
ATOM 916 N N . PRO A 1 114 ? 11.105 3.148 6.895 1.00 88.88 114 PRO A N 1
ATOM 917 C CA . PRO A 1 114 ? 11.186 4.120 7.983 1.00 88.88 114 PRO A CA 1
ATOM 918 C C . PRO A 1 114 ? 10.852 5.528 7.453 1.00 88.88 114 PRO A C 1
ATOM 920 O O . PRO A 1 114 ? 11.025 5.768 6.254 1.00 88.88 114 PRO A O 1
ATOM 923 N N . PRO A 1 115 ? 10.408 6.484 8.293 1.00 86.06 115 PRO A N 1
ATOM 924 C CA . PRO A 1 115 ? 10.064 7.839 7.841 1.00 86.06 115 PRO A CA 1
ATOM 925 C C . PRO A 1 115 ? 11.132 8.494 6.951 1.00 86.06 115 PRO A C 1
ATOM 927 O O . PRO A 1 115 ? 10.810 9.088 5.931 1.00 86.06 115 PRO A O 1
ATOM 930 N N . SER A 1 116 ? 12.404 8.276 7.276 1.00 79.81 116 SER A N 1
ATOM 931 C CA . SER A 1 116 ? 13.573 8.724 6.514 1.00 79.81 116 SER A CA 1
ATOM 932 C C . SER A 1 116 ? 13.673 8.177 5.087 1.00 79.81 116 SER A C 1
ATOM 934 O O . SER A 1 116 ? 14.182 8.852 4.204 1.00 79.81 116 SER A O 1
ATOM 936 N N . SER A 1 117 ? 13.166 6.971 4.822 1.00 75.12 117 SER A N 1
ATOM 937 C CA . SER A 1 117 ? 13.150 6.387 3.469 1.00 75.12 117 SER A CA 1
ATOM 938 C C . SER A 1 117 ? 12.085 6.995 2.548 1.00 75.12 117 SER A C 1
ATOM 940 O O . SER A 1 117 ? 12.138 6.813 1.328 1.00 75.12 117 SER A O 1
ATOM 942 N N . LEU A 1 118 ? 11.107 7.681 3.145 1.00 73.44 118 LEU A N 1
ATOM 943 C CA . LEU A 1 118 ? 10.026 8.384 2.462 1.00 73.44 118 LEU A CA 1
ATOM 944 C C . LEU A 1 118 ? 10.295 9.893 2.386 1.00 73.44 118 LEU A C 1
ATOM 946 O O . LEU A 1 118 ? 9.466 10.621 1.842 1.00 73.44 118 LEU A O 1
ATOM 950 N N . GLU A 1 119 ? 11.418 10.368 2.936 1.00 67.00 119 GLU A N 1
ATOM 951 C CA . GLU A 1 119 ? 11.841 11.755 2.782 1.00 67.00 119 GLU A CA 1
ATOM 952 C C . GLU A 1 119 ? 12.253 12.013 1.328 1.00 67.00 119 GLU A C 1
ATOM 954 O O . GLU A 1 119 ? 12.878 11.183 0.663 1.00 67.00 119 GLU A O 1
ATOM 959 N N . HIS A 1 120 ? 11.887 13.192 0.840 1.00 60.56 120 HIS A N 1
ATOM 960 C CA . HIS A 1 120 ? 12.199 13.657 -0.499 1.00 60.56 120 HIS A CA 1
ATOM 961 C C . HIS A 1 120 ? 12.697 15.108 -0.416 1.00 60.56 120 HIS A C 1
ATOM 963 O O . HIS A 1 120 ? 12.068 15.938 0.250 1.00 60.56 120 HIS A O 1
ATOM 969 N N . GLU A 1 121 ? 13.806 15.433 -1.092 1.00 42.97 121 GLU A N 1
ATOM 970 C CA . GLU A 1 121 ? 14.337 16.801 -1.171 1.00 42.97 121 GLU A CA 1
ATOM 971 C C . GLU A 1 121 ? 13.298 17.727 -1.828 1.00 42.97 121 GLU A C 1
ATOM 973 O O . GLU A 1 121 ? 13.079 17.692 -3.032 1.00 42.97 121 GLU A O 1
ATOM 978 N N . GLY A 1 122 ? 12.600 18.555 -1.048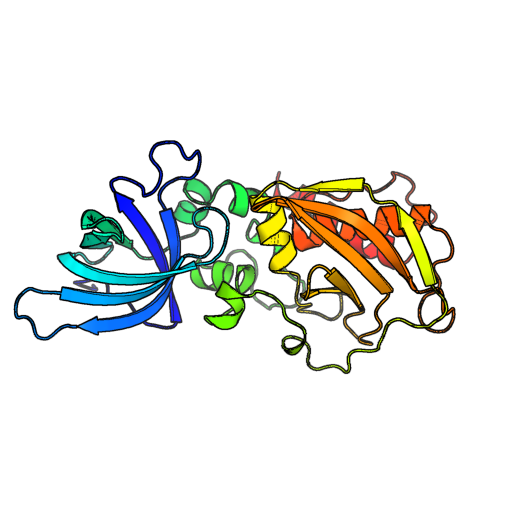 1.00 43.31 122 GLY A N 1
ATOM 979 C CA . GLY A 1 122 ? 11.648 19.548 -1.574 1.00 43.31 122 GLY A CA 1
ATOM 980 C C . GLY A 1 122 ? 10.240 19.490 -0.985 1.00 43.31 122 GLY A C 1
ATOM 981 O O . GLY A 1 122 ? 9.435 20.382 -1.257 1.00 43.31 122 GLY A O 1
ATOM 982 N N . ILE A 1 123 ? 9.937 18.515 -0.126 1.00 44.47 123 ILE A N 1
ATOM 983 C CA . ILE A 1 123 ? 8.848 18.676 0.842 1.00 44.47 123 ILE A CA 1
ATOM 984 C C . ILE A 1 123 ? 9.444 19.541 1.956 1.00 44.47 123 ILE A C 1
ATOM 986 O O . ILE A 1 123 ? 10.353 19.102 2.645 1.00 44.47 123 ILE A O 1
ATOM 990 N N . GLY A 1 124 ? 9.018 20.800 2.088 1.00 40.38 124 GLY A N 1
ATOM 991 C CA . GLY A 1 124 ? 9.609 21.801 2.998 1.00 40.38 124 GLY A CA 1
ATOM 992 C C . GLY A 1 124 ? 9.479 21.518 4.506 1.00 40.38 124 GLY A C 1
ATOM 993 O O . GLY A 1 124 ? 9.429 22.457 5.295 1.00 40.38 124 GLY A O 1
ATOM 994 N N . PHE A 1 125 ? 9.394 20.251 4.904 1.00 42.19 125 PHE A N 1
ATOM 995 C CA . PHE A 1 125 ? 9.317 19.771 6.274 1.00 42.19 125 PHE A CA 1
ATOM 996 C C . PHE A 1 125 ? 10.424 18.740 6.497 1.00 42.19 125 PHE A C 1
ATOM 998 O O . PHE A 1 125 ? 10.387 17.663 5.911 1.00 42.19 125 PHE A O 1
ATOM 1005 N N . ALA A 1 126 ? 11.388 19.064 7.361 1.00 53.00 126 ALA A N 1
ATOM 1006 C CA . ALA A 1 126 ? 12.388 18.106 7.828 1.00 53.00 126 ALA A CA 1
ATOM 1007 C C . ALA A 1 126 ? 11.708 16.916 8.539 1.00 53.00 126 ALA A C 1
ATOM 1009 O O . ALA A 1 126 ? 10.696 17.120 9.228 1.00 53.00 126 ALA A O 1
ATOM 1010 N N . ILE A 1 127 ? 12.282 15.705 8.430 1.00 53.72 127 ILE A N 1
ATOM 1011 C CA . ILE A 1 127 ? 11.825 14.467 9.116 1.00 53.72 127 ILE A CA 1
ATOM 1012 C C . ILE A 1 127 ? 11.437 14.700 10.582 1.00 53.72 127 ILE A C 1
ATOM 1014 O O . ILE A 1 127 ? 10.488 14.090 11.072 1.00 53.72 127 ILE A O 1
ATOM 1018 N N . GLU A 1 128 ? 12.130 15.610 11.272 1.00 55.31 128 GLU A N 1
ATOM 1019 C CA . GLU A 1 128 ? 11.908 15.976 12.679 1.00 55.31 128 GLU A CA 1
ATOM 1020 C C . GLU A 1 128 ? 10.473 16.445 13.002 1.00 55.31 128 GLU A C 1
ATOM 1022 O O . GLU A 1 128 ? 10.116 16.594 14.170 1.00 55.31 128 GLU A O 1
ATOM 1027 N N . THR A 1 129 ? 9.631 16.659 11.986 1.00 63.94 129 THR A N 1
ATOM 1028 C CA . THR A 1 129 ? 8.256 17.157 12.129 1.00 63.94 129 THR A CA 1
ATOM 1029 C C . THR A 1 129 ? 7.164 16.169 11.714 1.00 63.94 129 THR A C 1
ATOM 1031 O O . THR A 1 129 ? 5.984 16.475 11.898 1.00 63.94 129 THR A O 1
ATOM 1034 N N . TRP A 1 130 ? 7.507 14.994 11.168 1.00 80.62 130 TRP A N 1
ATOM 1035 C CA . TRP A 1 130 ? 6.492 14.040 10.712 1.00 80.62 130 TRP A CA 1
ATOM 1036 C C . TRP A 1 130 ? 5.764 13.398 11.892 1.00 80.62 130 TRP A C 1
ATOM 1038 O O . TRP A 1 130 ? 6.363 12.741 12.743 1.00 80.62 130 TRP A O 1
ATOM 1048 N N . ASP A 1 131 ? 4.439 13.533 11.905 1.00 90.25 131 ASP A N 1
ATOM 1049 C CA . ASP A 1 131 ? 3.574 12.735 12.765 1.00 90.25 131 ASP A CA 1
ATOM 1050 C C . ASP A 1 131 ? 3.154 11.427 12.069 1.00 90.25 131 ASP A C 1
ATOM 1052 O O . ASP A 1 131 ? 3.369 11.212 10.871 1.00 90.25 131 ASP A O 1
ATOM 1056 N N . ALA A 1 132 ? 2.532 10.517 12.821 1.00 93.44 132 ALA A N 1
ATOM 1057 C CA . ALA A 1 132 ? 2.117 9.228 12.272 1.00 93.44 132 ALA A CA 1
ATOM 1058 C C . ALA A 1 132 ? 1.036 9.348 11.185 1.00 93.44 132 ALA A C 1
ATOM 1060 O O . ALA A 1 132 ? 0.944 8.472 10.330 1.00 93.44 132 ALA A O 1
ATOM 1061 N N . GLN A 1 133 ? 0.225 10.413 11.195 1.00 94.62 133 GLN A N 1
ATOM 1062 C CA . GLN A 1 133 ? -0.770 10.642 10.144 1.00 94.62 133 GLN A CA 1
ATOM 1063 C C . GLN A 1 133 ? -0.085 10.958 8.817 1.00 94.62 133 GLN A C 1
ATOM 1065 O O . GLN A 1 133 ? -0.421 10.359 7.799 1.00 94.62 133 GLN A O 1
ATOM 1070 N N . THR A 1 134 ? 0.883 11.873 8.848 1.00 91.88 134 THR A N 1
ATOM 1071 C CA . THR A 1 134 ? 1.680 12.280 7.689 1.00 91.88 134 THR A CA 1
ATOM 1072 C C . THR A 1 134 ? 2.440 11.084 7.144 1.00 91.88 134 THR A C 1
ATOM 1074 O O . THR A 1 134 ? 2.260 10.733 5.984 1.00 91.88 134 THR A O 1
ATOM 1077 N N . TYR A 1 135 ? 3.169 10.370 8.005 1.00 92.50 135 TYR A N 1
ATOM 1078 C CA . TYR A 1 135 ? 3.889 9.163 7.610 1.00 92.50 135 TYR A CA 1
ATOM 1079 C C . TYR A 1 135 ? 2.979 8.120 6.942 1.00 92.50 135 TYR A C 1
ATOM 1081 O O . TYR A 1 135 ? 3.319 7.600 5.884 1.00 92.50 135 TYR A O 1
ATOM 1089 N N . LEU A 1 136 ? 1.806 7.822 7.514 1.00 94.81 136 LEU A N 1
ATOM 1090 C CA . LEU A 1 136 ? 0.894 6.829 6.938 1.00 94.81 136 LEU A CA 1
ATOM 1091 C C . LEU A 1 136 ? 0.233 7.307 5.639 1.00 94.81 136 LEU A C 1
ATOM 1093 O O . LEU A 1 136 ? 0.018 6.492 4.746 1.00 94.81 136 LEU A O 1
ATOM 1097 N N . ASN A 1 137 ? -0.056 8.602 5.498 1.00 93.00 137 ASN A N 1
ATOM 1098 C CA . ASN A 1 137 ? -0.538 9.167 4.236 1.00 93.00 137 ASN A CA 1
ATOM 1099 C C . ASN A 1 137 ? 0.533 9.099 3.146 1.00 93.00 137 ASN A C 1
ATOM 1101 O O . ASN A 1 137 ? 0.219 8.775 2.006 1.00 93.00 137 ASN A O 1
ATOM 1105 N N . GLU A 1 138 ? 1.793 9.346 3.493 1.00 88.69 138 GLU A N 1
ATOM 1106 C CA . GLU A 1 138 ? 2.907 9.184 2.566 1.00 88.69 138 GLU A CA 1
ATOM 1107 C C . GLU A 1 138 ? 3.118 7.702 2.220 1.00 88.69 138 GLU A C 1
ATOM 1109 O O . GLU A 1 138 ? 3.299 7.350 1.061 1.00 88.69 138 GLU A O 1
ATOM 1114 N N . ALA A 1 139 ? 3.043 6.793 3.188 1.00 90.62 139 ALA A N 1
ATOM 1115 C CA . ALA A 1 139 ? 3.233 5.360 2.966 1.00 90.62 139 ALA A CA 1
ATOM 1116 C C . ALA A 1 139 ? 2.097 4.703 2.157 1.00 90.62 139 ALA A C 1
ATOM 1118 O O . ALA A 1 139 ? 2.342 3.898 1.254 1.00 90.62 139 ALA A O 1
ATOM 1119 N N . PHE A 1 140 ? 0.843 5.021 2.487 1.00 92.38 140 PHE A N 1
ATOM 1120 C CA . PHE A 1 140 ? -0.332 4.302 1.988 1.00 92.38 140 PHE A CA 1
ATOM 1121 C C . PHE A 1 140 ? -1.255 5.145 1.099 1.00 92.38 140 PHE A C 1
ATOM 1123 O O . PHE A 1 140 ? -2.126 4.590 0.428 1.00 92.38 140 PHE A O 1
ATOM 1130 N N . GLY A 1 141 ? -1.051 6.456 1.052 1.00 89.69 141 GLY A N 1
ATOM 1131 C CA . GLY A 1 141 ? -1.904 7.417 0.367 1.00 89.69 141 GLY A CA 1
ATOM 1132 C C . GLY A 1 141 ? -2.953 8.068 1.282 1.00 89.69 141 GLY A C 1
ATOM 1133 O O . GLY A 1 141 ? -3.240 7.570 2.373 1.00 89.69 141 GLY A O 1
ATOM 1134 N N . PRO A 1 142 ? -3.548 9.193 0.844 1.00 88.00 142 PRO A N 1
ATOM 1135 C CA . PRO A 1 142 ? -4.390 10.049 1.687 1.00 88.00 142 PRO A CA 1
ATOM 1136 C C . PRO A 1 142 ? -5.890 9.694 1.666 1.00 88.00 142 PRO A C 1
ATOM 1138 O O . PRO A 1 142 ? -6.711 10.401 2.265 1.00 88.00 142 PRO A O 1
ATOM 1141 N N . ASP A 1 143 ? -6.285 8.657 0.926 1.00 91.94 143 ASP A N 1
ATOM 1142 C CA . ASP A 1 143 ? -7.677 8.239 0.771 1.00 91.94 143 ASP A CA 1
ATOM 1143 C C . ASP A 1 143 ? -7.832 6.720 0.660 1.00 91.94 143 ASP A C 1
ATOM 1145 O O . ASP A 1 143 ? -6.882 5.984 0.404 1.00 91.94 143 ASP A O 1
ATOM 1149 N N . GLU A 1 144 ? -9.069 6.258 0.834 1.00 93.56 144 GLU A N 1
ATOM 1150 C CA . GLU A 1 144 ? -9.423 4.840 0.844 1.00 93.56 144 GLU A CA 1
ATOM 1151 C C . GLU A 1 144 ? -8.955 4.083 -0.407 1.00 93.56 144 GLU A C 1
ATOM 1153 O O . GLU A 1 144 ? -8.494 2.946 -0.292 1.00 93.56 144 GLU A O 1
ATOM 1158 N N . ASN A 1 145 ? -9.046 4.692 -1.593 1.00 91.88 145 ASN A N 1
ATOM 1159 C CA . ASN A 1 145 ? -8.689 4.015 -2.836 1.00 91.88 145 ASN A CA 1
ATOM 1160 C C . ASN A 1 145 ? -7.183 3.774 -2.919 1.00 91.88 145 ASN A C 1
ATOM 1162 O O . ASN A 1 145 ? -6.782 2.685 -3.328 1.00 91.88 145 ASN A O 1
ATOM 1166 N N . HIS A 1 146 ? -6.367 4.744 -2.503 1.00 91.69 146 HIS A N 1
ATOM 1167 C CA . HIS A 1 146 ? -4.918 4.566 -2.422 1.00 91.69 146 HIS A CA 1
ATOM 1168 C C . HIS A 1 146 ? -4.524 3.576 -1.323 1.00 91.69 146 HIS A C 1
ATOM 1170 O O . HIS A 1 146 ? -3.636 2.745 -1.525 1.00 91.69 146 HIS A O 1
ATOM 1176 N N . VAL A 1 147 ? -5.207 3.595 -0.174 1.00 93.62 147 VAL A N 1
ATOM 1177 C CA . VAL A 1 147 ? -4.910 2.636 0.897 1.00 93.62 147 VAL A CA 1
ATOM 1178 C C . VAL A 1 147 ? -5.215 1.207 0.443 1.00 93.62 147 VAL A C 1
ATOM 1180 O O . VAL A 1 147 ? -4.397 0.325 0.688 1.00 93.62 147 VAL A O 1
ATOM 1183 N N . LEU A 1 148 ? -6.328 0.976 -0.261 1.00 92.12 148 LEU A N 1
ATOM 1184 C CA . LEU A 1 148 ? -6.719 -0.353 -0.746 1.00 92.12 148 LEU A CA 1
ATOM 1185 C C . LEU A 1 148 ? -5.900 -0.827 -1.949 1.00 92.12 148 LEU A C 1
ATOM 1187 O O . LEU A 1 148 ? -5.413 -1.953 -1.957 1.00 92.12 148 LEU A O 1
ATOM 1191 N N . ASN A 1 149 ? -5.770 0.018 -2.971 1.00 91.00 149 ASN A N 1
ATOM 1192 C CA . ASN A 1 149 ? -5.269 -0.404 -4.282 1.00 91.00 149 ASN A CA 1
ATOM 1193 C C . ASN A 1 149 ? -3.834 0.054 -4.555 1.00 91.00 149 ASN A C 1
ATOM 1195 O O . ASN A 1 149 ? -3.229 -0.381 -5.530 1.00 91.00 149 ASN A O 1
ATOM 1199 N N . GLY A 1 150 ? -3.290 0.943 -3.722 1.00 93.25 150 GLY A N 1
ATOM 1200 C CA . GLY A 1 150 ? -2.029 1.612 -3.994 1.00 93.25 150 GLY A CA 1
ATOM 1201 C C . GLY A 1 150 ? -2.089 2.441 -5.276 1.00 93.25 150 GLY A C 1
ATOM 1202 O O . GLY A 1 150 ? -3.051 3.160 -5.552 1.00 93.25 150 GLY A O 1
ATOM 1203 N N . THR A 1 151 ? -1.018 2.344 -6.045 1.00 93.31 151 THR A N 1
ATOM 1204 C CA . THR A 1 151 ? -0.811 3.022 -7.314 1.00 93.31 151 THR A CA 1
ATOM 1205 C C . THR A 1 151 ? -1.517 2.271 -8.434 1.00 93.31 151 THR A C 1
ATOM 1207 O O . THR A 1 151 ? -1.300 1.079 -8.636 1.00 93.31 151 THR A O 1
ATOM 1210 N N . THR A 1 152 ? -2.317 2.985 -9.219 1.00 93.62 152 THR A N 1
ATOM 1211 C CA . THR A 1 152 ? -3.043 2.441 -10.375 1.00 93.62 152 THR A CA 1
ATOM 1212 C C . THR A 1 152 ? -2.714 3.244 -11.625 1.00 93.62 152 THR A C 1
ATOM 1214 O O . THR A 1 152 ? -2.176 4.343 -11.526 1.00 93.62 152 THR A O 1
ATOM 1217 N N . ALA A 1 153 ? -3.100 2.769 -12.812 1.00 92.00 153 ALA A N 1
ATOM 1218 C CA . ALA A 1 153 ? -2.947 3.537 -14.050 1.00 92.00 153 ALA A CA 1
ATOM 1219 C C . ALA A 1 153 ? -3.563 4.953 -13.972 1.00 92.00 153 ALA A C 1
ATOM 1221 O O . ALA A 1 153 ? -3.038 5.882 -14.582 1.00 92.00 153 ALA A O 1
ATOM 1222 N N . ALA A 1 154 ? -4.647 5.123 -13.204 1.00 89.56 154 ALA A N 1
ATOM 1223 C CA . ALA A 1 154 ? -5.322 6.406 -13.006 1.00 89.56 154 ALA A CA 1
ATOM 1224 C C . ALA A 1 154 ? -4.583 7.347 -12.038 1.00 89.56 154 ALA A C 1
ATOM 1226 O O . ALA A 1 154 ? -4.852 8.545 -12.035 1.00 89.56 154 ALA A O 1
ATOM 1227 N N . SER A 1 155 ? -3.637 6.828 -11.249 1.00 85.88 155 SER A N 1
ATOM 1228 C CA . SER A 1 155 ? -2.816 7.623 -10.327 1.00 85.88 155 SER A CA 1
ATOM 1229 C C . SER A 1 155 ? -1.843 8.554 -11.058 1.00 85.88 155 SER A C 1
ATOM 1231 O O . SER A 1 155 ? -1.220 9.405 -10.431 1.00 85.88 155 SER A O 1
ATOM 1233 N N . PHE A 1 156 ? -1.700 8.417 -12.379 1.00 82.56 156 PHE A N 1
ATOM 1234 C CA . PHE A 1 156 ? -0.751 9.184 -13.168 1.00 82.56 156 PHE A CA 1
ATOM 1235 C C . PHE A 1 156 ? -1.455 10.080 -14.183 1.00 82.56 156 PHE A C 1
ATOM 1237 O O . PHE A 1 156 ? -2.149 9.616 -15.084 1.00 82.56 156 PHE A O 1
ATOM 1244 N N . GLY A 1 157 ? -1.240 11.390 -14.054 1.00 81.75 157 GLY A N 1
ATOM 1245 C CA . GLY A 1 157 ? -1.869 12.413 -14.896 1.00 81.75 157 GLY A CA 1
ATOM 1246 C C . GLY A 1 157 ? -1.292 12.539 -16.311 1.00 81.75 157 GLY A C 1
ATOM 1247 O O . GLY A 1 157 ? -1.696 13.430 -17.055 1.00 81.75 157 GLY A O 1
ATOM 1248 N N . VAL A 1 158 ? -0.338 11.685 -16.695 1.00 82.81 158 VAL A N 1
ATOM 1249 C CA . VAL A 1 158 ? 0.332 11.727 -18.004 1.00 82.81 158 VAL A CA 1
ATOM 1250 C C . VAL A 1 158 ? -0.108 10.546 -18.866 1.00 82.81 158 VAL A C 1
ATOM 1252 O O . VAL A 1 158 ? -0.411 9.453 -18.389 1.00 82.81 158 VAL A O 1
ATOM 1255 N N . LYS A 1 159 ? -0.116 10.758 -20.185 1.00 89.81 159 LYS A N 1
ATOM 1256 C CA . LYS A 1 159 ? -0.471 9.740 -21.173 1.00 89.81 159 LYS A CA 1
ATOM 1257 C C . LYS A 1 159 ? 0.403 8.487 -21.039 1.00 89.81 159 LYS A C 1
ATOM 1259 O O . LYS A 1 159 ? 1.619 8.530 -21.202 1.00 89.81 159 LYS A O 1
ATOM 1264 N N . LEU A 1 160 ? -0.248 7.343 -20.853 1.00 93.44 160 LEU A N 1
ATOM 1265 C CA . LEU A 1 160 ? 0.408 6.041 -20.788 1.00 93.44 160 LEU A CA 1
ATOM 1266 C C . LEU A 1 160 ? 0.632 5.472 -22.193 1.00 93.44 160 LEU A C 1
ATOM 1268 O O . LEU A 1 160 ? -0.311 5.121 -22.907 1.00 93.44 160 LEU A O 1
ATOM 1272 N N . HIS A 1 161 ? 1.894 5.352 -22.601 1.00 92.19 161 HIS A N 1
ATOM 1273 C CA . HIS A 1 161 ? 2.247 4.754 -23.888 1.00 92.19 161 HIS A CA 1
ATOM 1274 C C . HIS A 1 161 ? 2.211 3.221 -23.814 1.00 92.19 161 HIS A C 1
ATOM 1276 O O . HIS A 1 161 ? 2.571 2.620 -22.801 1.00 92.19 161 HIS A O 1
ATOM 1282 N N . LYS A 1 162 ? 1.790 2.562 -24.896 1.00 94.69 162 LYS A N 1
ATOM 1283 C CA . LYS A 1 162 ? 1.849 1.095 -24.993 1.00 94.69 162 LYS A CA 1
ATOM 1284 C C . LYS A 1 162 ? 3.299 0.624 -25.146 1.00 94.69 162 LYS A C 1
ATOM 1286 O O . LYS A 1 162 ? 4.132 1.373 -25.656 1.00 94.69 162 LYS A O 1
ATOM 1291 N N . MET A 1 163 ? 3.567 -0.627 -24.766 1.00 96.06 163 MET A N 1
ATOM 1292 C CA . MET A 1 163 ? 4.825 -1.301 -25.109 1.00 96.06 163 MET A CA 1
ATOM 1293 C C . MET A 1 163 ? 5.023 -1.253 -26.640 1.00 96.06 163 MET A C 1
ATOM 1295 O O . MET A 1 163 ? 4.068 -1.550 -27.370 1.00 96.06 163 MET A O 1
ATOM 1299 N N . PRO A 1 164 ? 6.202 -0.863 -27.158 1.00 96.00 164 PRO A N 1
ATOM 1300 C CA . PRO A 1 164 ? 6.473 -0.914 -28.592 1.00 96.00 164 PRO A CA 1
ATOM 1301 C C . PRO A 1 164 ? 6.546 -2.355 -29.115 1.00 96.00 164 PRO A C 1
ATOM 1303 O O . PRO A 1 164 ? 6.567 -3.315 -28.355 1.00 96.00 164 PRO A O 1
ATOM 1306 N N . LYS A 1 165 ? 6.606 -2.509 -30.445 1.00 95.75 165 LYS A N 1
ATOM 1307 C CA . LYS A 1 165 ? 6.816 -3.820 -31.088 1.00 95.75 165 LYS A CA 1
ATOM 1308 C C . LYS A 1 165 ? 8.237 -4.357 -30.888 1.00 95.75 165 LYS A C 1
ATOM 1310 O O . LYS A 1 165 ? 8.422 -5.563 -30.820 1.00 95.75 165 LYS A O 1
ATOM 1315 N N . ALA A 1 166 ? 9.227 -3.464 -30.845 1.00 95.94 166 ALA A N 1
ATOM 1316 C CA . ALA A 1 166 ? 10.615 -3.826 -30.588 1.00 95.94 166 ALA A CA 1
ATOM 1317 C C . ALA A 1 166 ? 10.801 -4.050 -29.083 1.00 95.94 166 ALA A C 1
ATOM 1319 O O . ALA A 1 166 ? 10.780 -3.087 -28.313 1.00 95.94 166 ALA A O 1
ATOM 1320 N N . THR A 1 167 ? 10.959 -5.310 -28.681 1.00 97.06 167 THR A N 1
ATOM 1321 C CA . THR A 1 167 ? 11.134 -5.722 -27.282 1.00 97.06 167 THR A CA 1
ATOM 1322 C C . THR A 1 167 ? 12.096 -6.896 -27.164 1.00 97.06 167 THR A C 1
ATOM 1324 O O . THR A 1 167 ? 12.173 -7.702 -28.089 1.00 97.06 167 THR A O 1
ATOM 1327 N N . ALA A 1 168 ? 12.735 -7.040 -26.006 1.00 97.19 168 ALA A N 1
ATOM 1328 C CA . ALA A 1 168 ? 13.440 -8.257 -25.598 1.00 97.19 168 ALA A CA 1
ATOM 1329 C C . ALA A 1 168 ? 12.677 -8.966 -24.469 1.00 97.19 168 ALA A C 1
ATOM 1331 O O . ALA A 1 168 ? 11.935 -8.321 -23.723 1.00 97.19 168 ALA A O 1
ATOM 1332 N N . VAL A 1 169 ? 12.842 -10.286 -24.359 1.00 97.75 169 VAL A N 1
ATOM 1333 C CA . VAL A 1 169 ? 12.280 -11.094 -23.268 1.00 97.75 169 VAL A CA 1
ATOM 1334 C C . VAL A 1 169 ? 13.409 -11.483 -22.328 1.00 97.75 169 VAL A C 1
ATOM 1336 O O . VAL A 1 169 ? 14.378 -12.099 -22.752 1.00 97.75 169 VAL A O 1
ATOM 1339 N N . ILE A 1 170 ? 13.252 -11.153 -21.051 1.00 97.75 170 ILE A N 1
ATOM 1340 C CA . ILE A 1 170 ? 14.260 -11.334 -20.009 1.00 97.75 170 ILE A CA 1
ATOM 1341 C C . ILE A 1 170 ? 13.730 -12.319 -18.974 1.00 97.75 170 ILE A C 1
ATOM 1343 O O . ILE A 1 170 ? 12.649 -12.123 -18.418 1.00 97.75 170 ILE A O 1
ATOM 1347 N N . ARG A 1 171 ? 14.502 -13.364 -18.671 1.00 97.06 171 ARG A N 1
ATOM 1348 C CA . ARG A 1 171 ? 14.160 -14.349 -17.637 1.00 97.06 171 ARG A CA 1
ATOM 1349 C C . ARG A 1 171 ? 14.523 -13.818 -16.246 1.00 97.06 171 ARG A C 1
ATOM 1351 O O . ARG A 1 171 ? 15.692 -13.526 -15.984 1.00 97.06 171 ARG A O 1
ATOM 1358 N N . LEU A 1 172 ? 13.546 -13.750 -15.338 1.00 95.62 172 LEU A N 1
ATOM 1359 C CA . LEU A 1 172 ? 13.759 -13.269 -13.965 1.00 95.62 172 LEU A CA 1
ATOM 1360 C C . LEU A 1 172 ? 13.850 -14.412 -12.955 1.00 95.62 172 LEU A C 1
ATOM 1362 O O . LEU A 1 172 ? 14.810 -14.459 -12.193 1.00 95.62 172 LEU A O 1
ATOM 1366 N N . ASP A 1 173 ? 12.869 -15.313 -12.983 1.00 93.88 173 ASP A N 1
ATOM 1367 C CA . ASP A 1 173 ? 12.731 -16.469 -12.091 1.00 93.88 173 ASP A CA 1
ATOM 1368 C C . ASP A 1 173 ? 12.904 -16.150 -10.595 1.00 93.88 173 ASP A C 1
ATOM 1370 O O . ASP A 1 173 ? 13.829 -16.614 -9.926 1.00 93.88 173 ASP A O 1
ATOM 1374 N N . ARG A 1 174 ? 12.009 -15.314 -10.059 1.00 95.88 174 ARG A N 1
ATOM 1375 C CA . ARG A 1 174 ? 12.061 -14.885 -8.656 1.00 95.88 174 ARG A CA 1
ATOM 1376 C C . ARG A 1 174 ? 10.716 -15.035 -7.965 1.00 95.88 174 ARG A C 1
ATOM 1378 O O . ARG A 1 174 ? 9.712 -14.528 -8.452 1.00 95.88 174 ARG A O 1
ATOM 1385 N N . SER A 1 175 ? 10.710 -15.694 -6.810 1.00 96.69 175 SER A N 1
ATOM 1386 C CA . SER A 1 175 ? 9.530 -15.788 -5.941 1.00 96.69 175 SER A CA 1
ATOM 1387 C C . SER A 1 175 ? 9.550 -14.699 -4.872 1.00 96.69 175 SER A C 1
ATOM 1389 O O . SER A 1 175 ? 10.621 -14.285 -4.424 1.00 96.69 175 SER A O 1
ATOM 1391 N N . PHE A 1 176 ? 8.365 -14.265 -4.461 1.00 95.44 176 PHE A N 1
ATOM 1392 C CA . PHE A 1 176 ? 8.149 -13.242 -3.444 1.00 95.44 176 PHE A CA 1
ATOM 1393 C C . PHE A 1 176 ? 7.278 -13.798 -2.318 1.00 95.44 176 PHE A C 1
ATOM 1395 O O . PHE A 1 176 ? 6.338 -14.563 -2.565 1.00 95.44 176 PHE A O 1
ATOM 1402 N N . SER A 1 177 ? 7.582 -13.409 -1.077 1.00 93.19 177 SER A N 1
ATOM 1403 C CA . SER A 1 177 ? 6.731 -13.734 0.073 1.00 93.19 177 SER A CA 1
ATOM 1404 C C . SER A 1 177 ? 5.345 -13.097 -0.076 1.00 93.19 177 SER A C 1
ATOM 1406 O O . SER A 1 177 ? 5.138 -12.244 -0.942 1.00 93.19 177 SER A O 1
ATOM 1408 N N . GLU A 1 178 ? 4.378 -13.494 0.750 1.00 91.75 178 GLU A N 1
ATOM 1409 C CA . GLU A 1 178 ? 3.040 -12.892 0.711 1.00 91.75 178 GLU A CA 1
ATOM 1410 C C . GLU A 1 178 ? 3.120 -11.372 0.972 1.00 91.75 178 GLU A C 1
ATOM 1412 O O . GLU A 1 178 ? 2.517 -10.583 0.245 1.00 91.75 178 GLU A O 1
ATOM 1417 N N . PHE A 1 179 ? 3.947 -10.947 1.936 1.00 91.25 179 PHE A N 1
ATOM 1418 C CA . PHE A 1 179 ? 4.124 -9.532 2.272 1.00 91.25 179 PHE A CA 1
ATOM 1419 C C . PHE A 1 179 ? 4.816 -8.743 1.152 1.00 91.25 179 PHE A C 1
ATOM 1421 O O . PHE A 1 179 ? 4.332 -7.685 0.753 1.00 91.25 179 PHE A O 1
ATOM 1428 N N . ASP A 1 180 ? 5.880 -9.291 0.553 1.00 94.50 180 ASP A N 1
ATOM 1429 C CA . ASP A 1 180 ? 6.510 -8.684 -0.630 1.00 94.50 180 ASP A CA 1
ATOM 1430 C C . ASP A 1 180 ? 5.513 -8.554 -1.786 1.00 94.50 180 ASP A C 1
ATOM 1432 O O . ASP A 1 180 ? 5.487 -7.562 -2.509 1.00 94.50 180 ASP A O 1
ATOM 1436 N N . SER A 1 181 ? 4.667 -9.568 -1.956 1.00 95.31 181 SER A N 1
ATOM 1437 C CA . SER A 1 181 ? 3.668 -9.624 -3.020 1.00 95.31 181 SER A CA 1
ATOM 1438 C C . SER A 1 181 ? 2.577 -8.574 -2.841 1.00 95.31 181 SER A C 1
ATOM 1440 O O . SER A 1 181 ? 2.085 -8.026 -3.834 1.00 95.31 181 SER A O 1
ATOM 1442 N N . TYR A 1 182 ? 2.212 -8.273 -1.596 1.00 93.81 182 TYR A N 1
ATOM 1443 C CA . TYR A 1 182 ? 1.348 -7.148 -1.270 1.00 93.81 182 TYR A CA 1
ATOM 1444 C C . TYR A 1 182 ? 2.013 -5.812 -1.614 1.00 93.81 182 TYR A C 1
ATOM 1446 O O . TYR A 1 182 ? 1.424 -5.011 -2.340 1.00 93.81 182 TYR A O 1
ATOM 1454 N N . LEU A 1 183 ? 3.250 -5.591 -1.166 1.00 94.50 183 LEU A N 1
ATOM 1455 C CA . LEU A 1 183 ? 3.976 -4.350 -1.439 1.00 94.50 183 LEU A CA 1
ATOM 1456 C C . LEU A 1 183 ? 4.174 -4.114 -2.947 1.00 94.50 183 LEU A C 1
ATOM 1458 O O . LEU A 1 183 ? 3.918 -3.019 -3.443 1.00 94.50 183 LEU A O 1
ATOM 1462 N N . ILE A 1 184 ? 4.510 -5.161 -3.709 1.00 95.81 184 ILE A N 1
ATOM 1463 C CA . ILE A 1 184 ? 4.620 -5.099 -5.176 1.00 95.81 184 ILE A CA 1
ATOM 1464 C C . ILE A 1 184 ? 3.300 -4.668 -5.824 1.00 95.81 184 ILE A C 1
ATOM 1466 O O . ILE A 1 184 ? 3.314 -3.865 -6.758 1.00 95.81 184 ILE A O 1
ATOM 1470 N N . ARG A 1 185 ? 2.155 -5.168 -5.335 1.00 95.19 185 ARG A N 1
ATOM 1471 C CA . ARG A 1 185 ? 0.833 -4.777 -5.855 1.00 95.19 185 ARG A CA 1
ATOM 1472 C C . ARG A 1 185 ? 0.509 -3.315 -5.601 1.00 95.19 185 ARG A C 1
ATOM 1474 O O . ARG A 1 185 ? -0.158 -2.713 -6.435 1.00 95.19 185 ARG A O 1
ATOM 1481 N N . ARG A 1 186 ? 0.997 -2.743 -4.496 1.00 94.69 186 ARG A N 1
ATOM 1482 C CA . ARG A 1 186 ? 0.799 -1.319 -4.202 1.00 94.69 186 ARG A CA 1
ATOM 1483 C C . ARG A 1 186 ? 1.512 -0.405 -5.196 1.00 94.69 186 ARG A C 1
ATOM 1485 O O . ARG A 1 186 ? 1.078 0.731 -5.361 1.00 94.69 186 ARG A O 1
ATOM 1492 N N . GLY A 1 187 ? 2.580 -0.859 -5.851 1.00 94.69 187 GLY A N 1
ATOM 1493 C CA . GLY A 1 187 ? 3.332 -0.036 -6.798 1.00 94.69 187 GLY A CA 1
ATOM 1494 C C . GLY A 1 187 ? 3.964 1.214 -6.164 1.00 94.69 187 GLY A C 1
ATOM 1495 O O . GLY A 1 187 ? 4.026 1.352 -4.945 1.00 94.69 187 GLY A O 1
ATOM 1496 N N . VAL A 1 188 ? 4.416 2.145 -7.005 1.00 90.88 188 VAL A N 1
ATOM 1497 C CA . VAL A 1 188 ? 4.954 3.445 -6.587 1.00 90.88 188 VAL A CA 1
ATOM 1498 C C . VAL A 1 188 ? 4.464 4.561 -7.509 1.00 90.88 188 VAL A C 1
ATOM 1500 O O . VAL A 1 188 ? 4.599 4.495 -8.736 1.00 90.88 188 VAL A O 1
ATOM 1503 N N . THR A 1 189 ? 3.908 5.606 -6.896 1.00 88.50 189 THR A N 1
ATOM 1504 C CA . THR A 1 189 ? 3.598 6.872 -7.564 1.00 88.50 189 THR A CA 1
ATOM 1505 C C . THR A 1 189 ? 4.772 7.829 -7.350 1.00 88.50 189 THR A C 1
ATOM 1507 O O . THR A 1 189 ? 5.126 8.065 -6.193 1.00 88.50 189 THR A O 1
ATOM 1510 N N . PRO A 1 190 ? 5.383 8.370 -8.420 1.00 82.50 190 PRO A N 1
ATOM 1511 C CA . PRO A 1 190 ? 6.461 9.342 -8.299 1.00 82.50 190 PRO A CA 1
ATOM 1512 C C . PRO A 1 190 ? 5.918 10.625 -7.668 1.00 82.50 190 PRO A C 1
ATOM 1514 O O . PRO A 1 190 ? 4.840 11.089 -8.048 1.00 82.50 190 PRO A O 1
ATOM 1517 N N . ARG A 1 191 ? 6.648 11.193 -6.708 1.00 71.12 191 ARG A N 1
ATOM 1518 C CA . ARG A 1 191 ? 6.230 12.394 -5.970 1.00 71.12 191 ARG A CA 1
ATOM 1519 C C . ARG A 1 191 ? 6.972 13.634 -6.440 1.00 71.12 191 ARG A C 1
ATOM 1521 O O . ARG A 1 191 ? 6.417 14.728 -6.383 1.00 71.12 191 ARG A O 1
ATOM 1528 N N . GLN A 1 192 ? 8.191 13.460 -6.944 1.00 67.62 192 GLN A N 1
ATOM 1529 C CA . GLN A 1 192 ? 9.030 14.546 -7.449 1.00 67.62 192 GLN A CA 1
ATOM 1530 C C . GLN A 1 192 ? 9.649 14.230 -8.813 1.00 67.62 192 GLN A C 1
ATOM 1532 O O . GLN A 1 192 ? 9.488 13.137 -9.358 1.00 67.62 192 GLN A O 1
ATOM 1537 N N . MET A 1 193 ? 10.351 15.207 -9.391 1.00 60.53 193 MET A N 1
ATOM 1538 C CA . MET A 1 193 ? 10.986 15.063 -10.705 1.00 60.53 193 MET A CA 1
ATOM 1539 C C . MET A 1 193 ? 12.113 14.018 -10.692 1.00 60.53 193 MET A C 1
ATOM 1541 O O . MET A 1 193 ? 12.381 13.369 -11.706 1.00 60.53 193 MET A O 1
ATOM 1545 N N . GLU A 1 194 ? 12.738 13.829 -9.535 1.00 67.94 194 GLU A N 1
ATOM 1546 C CA . GLU A 1 194 ? 13.806 12.878 -9.251 1.00 67.94 194 GLU A CA 1
ATOM 1547 C C . GLU A 1 194 ? 13.271 11.444 -9.167 1.00 67.94 194 GLU A C 1
ATOM 1549 O O . GLU A 1 194 ? 13.999 10.494 -9.476 1.00 67.94 194 GLU A O 1
ATOM 1554 N N . ASP A 1 195 ? 11.987 11.272 -8.831 1.00 68.56 195 ASP A N 1
ATOM 1555 C CA . ASP A 1 195 ? 11.310 9.980 -8.865 1.00 68.56 195 ASP A CA 1
ATOM 1556 C C . ASP A 1 195 ? 11.038 9.596 -10.317 1.00 68.56 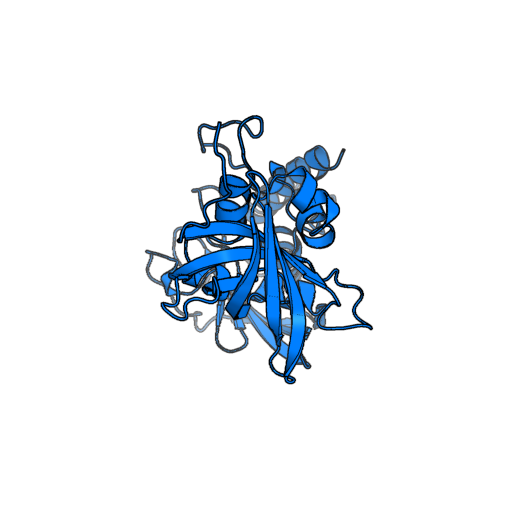195 ASP A C 1
ATOM 1558 O O . ASP A 1 195 ? 9.989 9.869 -10.896 1.00 68.56 195 ASP A O 1
ATOM 1562 N N . ARG A 1 196 ? 12.019 8.945 -10.939 1.00 85.38 196 ARG A N 1
ATOM 1563 C CA . ARG A 1 196 ? 12.018 8.640 -12.379 1.00 85.38 196 ARG A CA 1
ATOM 1564 C C . ARG A 1 196 ? 11.022 7.567 -12.7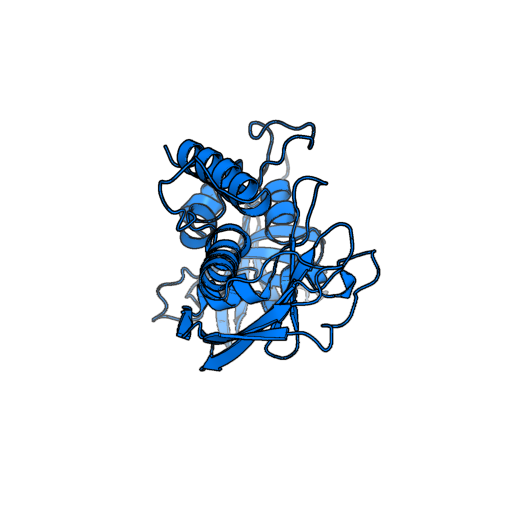99 1.00 85.38 196 ARG A C 1
ATOM 1566 O O . ARG A 1 196 ? 10.829 7.357 -14.000 1.00 85.38 196 ARG A O 1
ATOM 1573 N N . TRP A 1 197 ? 10.432 6.863 -11.837 1.00 92.00 197 TRP A N 1
ATOM 1574 C CA . TRP A 1 197 ? 9.665 5.649 -12.068 1.00 92.00 197 TRP A CA 1
ATOM 1575 C C . TRP A 1 197 ? 8.245 5.759 -11.532 1.00 92.00 197 TRP A C 1
ATOM 1577 O O . TRP A 1 197 ? 8.010 6.120 -10.387 1.00 92.00 197 TRP A O 1
ATOM 1587 N N . PHE A 1 198 ? 7.305 5.390 -12.390 1.00 94.12 198 PHE A N 1
ATOM 1588 C CA . PHE A 1 198 ? 5.914 5.151 -12.061 1.00 94.12 198 PHE A CA 1
ATOM 1589 C C . PHE A 1 198 ? 5.641 3.666 -12.272 1.00 94.12 198 PHE A C 1
ATOM 1591 O O . PHE A 1 198 ? 5.784 3.165 -13.393 1.00 94.12 198 PHE A O 1
ATOM 1598 N N . ILE A 1 199 ? 5.309 2.955 -11.196 1.00 96.25 199 ILE A N 1
ATOM 1599 C CA . ILE A 1 199 ? 5.159 1.500 -11.219 1.00 96.25 199 ILE A CA 1
ATOM 1600 C C . ILE A 1 199 ? 3.801 1.131 -10.649 1.00 96.25 199 ILE A C 1
ATOM 1602 O O . ILE A 1 199 ? 3.442 1.570 -9.563 1.00 96.25 199 ILE A O 1
ATOM 1606 N N . TYR A 1 200 ? 3.053 0.296 -11.358 1.00 96.38 200 TYR A N 1
ATOM 1607 C CA . TYR A 1 200 ? 1.776 -0.210 -10.868 1.00 96.38 200 TYR A CA 1
ATOM 1608 C C . TYR A 1 200 ? 1.534 -1.638 -11.333 1.00 96.38 200 TYR A C 1
ATOM 1610 O O . TYR A 1 200 ? 2.079 -2.079 -12.350 1.00 96.38 200 TYR A O 1
ATOM 1618 N N . PHE A 1 201 ? 0.716 -2.356 -10.571 1.00 95.50 201 PHE A N 1
ATOM 1619 C CA . PHE A 1 201 ? 0.301 -3.711 -10.890 1.00 95.50 201 PHE A CA 1
ATOM 1620 C C . PHE A 1 201 ? -1.081 -3.703 -11.545 1.00 95.50 201 PHE A C 1
ATOM 1622 O O . PHE A 1 201 ? -2.020 -3.102 -11.033 1.00 95.50 201 PHE A O 1
ATOM 1629 N N . GLU A 1 202 ? -1.220 -4.382 -12.678 1.00 94.56 202 GLU A N 1
ATOM 1630 C CA . GLU A 1 202 ? -2.488 -4.500 -13.391 1.00 94.56 202 GLU A CA 1
ATOM 1631 C C . GLU A 1 202 ? -2.544 -5.827 -14.147 1.00 94.56 202 GLU A C 1
ATOM 1633 O O . GLU A 1 202 ? -1.647 -6.156 -14.923 1.00 94.56 202 GLU A O 1
ATOM 1638 N N . SER A 1 203 ? -3.620 -6.594 -13.945 1.00 92.94 203 SER A N 1
ATOM 1639 C CA . SER A 1 203 ? -3.900 -7.822 -14.707 1.00 92.94 203 SER A CA 1
ATOM 1640 C C . SER A 1 203 ? -2.727 -8.824 -14.748 1.00 92.94 203 SER A C 1
ATOM 1642 O O . SER A 1 203 ? -2.362 -9.320 -15.817 1.00 92.94 203 SER A O 1
ATOM 1644 N N . GLY A 1 204 ? -2.101 -9.097 -13.594 1.00 94.19 204 GLY A N 1
ATOM 1645 C CA . GLY A 1 204 ? -0.973 -10.039 -13.485 1.00 94.19 204 GLY A CA 1
ATOM 1646 C C . GLY A 1 204 ? 0.367 -9.489 -13.989 1.00 94.19 204 GLY A C 1
ATOM 1647 O O . GLY A 1 204 ? 1.303 -10.251 -14.236 1.00 94.19 204 GLY A O 1
ATOM 1648 N N . ARG A 1 205 ? 0.469 -8.172 -14.205 1.00 96.75 205 ARG A N 1
ATOM 1649 C CA . ARG A 1 205 ? 1.671 -7.527 -14.742 1.00 96.75 205 ARG A CA 1
ATOM 1650 C C . ARG A 1 205 ? 2.098 -6.361 -13.872 1.00 96.75 205 ARG A C 1
ATOM 1652 O O . ARG A 1 205 ? 1.268 -5.549 -13.483 1.00 96.75 205 ARG A O 1
ATOM 1659 N N . LEU A 1 206 ? 3.400 -6.245 -13.630 1.00 98.00 206 LEU A N 1
ATOM 1660 C CA . LEU A 1 206 ? 4.003 -5.045 -13.056 1.00 98.00 206 LEU A CA 1
ATOM 1661 C C . LEU A 1 206 ? 4.523 -4.169 -14.192 1.00 98.00 206 LEU A C 1
ATOM 1663 O O . LEU A 1 206 ? 5.401 -4.574 -14.956 1.00 98.00 206 LEU A O 1
ATOM 1667 N N . LEU A 1 207 ? 3.957 -2.977 -14.318 1.00 98.12 207 LEU A N 1
ATOM 1668 C CA . LEU A 1 207 ? 4.221 -2.051 -15.408 1.00 98.12 207 LEU A CA 1
ATOM 1669 C C . LEU A 1 207 ? 5.143 -0.949 -14.896 1.00 98.12 207 LEU A C 1
ATOM 1671 O O . LEU A 1 207 ? 4.721 -0.131 -14.086 1.00 98.12 207 LEU A O 1
ATOM 1675 N N . MET A 1 208 ? 6.390 -0.924 -15.367 1.00 97.50 208 MET A N 1
ATOM 1676 C CA . MET A 1 208 ? 7.407 0.044 -14.948 1.00 97.50 208 MET A CA 1
ATOM 1677 C C . MET A 1 208 ? 7.601 1.108 -16.023 1.00 97.50 208 MET A C 1
ATOM 1679 O O . MET A 1 208 ? 8.074 0.838 -17.136 1.00 97.50 208 MET A O 1
ATOM 1683 N N . ARG A 1 209 ? 7.222 2.339 -15.690 1.00 95.50 209 ARG A N 1
ATOM 1684 C CA . ARG A 1 209 ? 7.177 3.464 -16.622 1.00 95.50 209 ARG A CA 1
ATOM 1685 C C . ARG A 1 209 ? 8.065 4.603 -16.168 1.00 95.50 209 ARG A C 1
ATOM 1687 O O . ARG A 1 209 ? 8.299 4.773 -14.978 1.00 95.50 209 ARG A O 1
ATOM 1694 N N . ARG A 1 210 ? 8.490 5.435 -17.117 1.00 92.00 210 ARG A N 1
ATOM 1695 C CA . ARG A 1 210 ? 9.136 6.714 -16.794 1.00 92.00 210 ARG A CA 1
ATOM 1696 C C . ARG A 1 210 ? 8.097 7.738 -16.348 1.00 92.00 210 ARG A C 1
ATOM 1698 O O . ARG A 1 210 ? 7.097 7.933 -17.039 1.00 92.00 210 ARG A O 1
ATOM 1705 N N . SER A 1 211 ? 8.361 8.408 -15.234 1.00 88.06 211 SER A N 1
ATOM 1706 C CA . SER A 1 211 ? 7.442 9.342 -14.565 1.00 88.06 211 SER A CA 1
ATOM 1707 C C . SER A 1 211 ? 7.196 10.665 -15.298 1.00 88.06 211 SER A C 1
ATOM 1709 O O . SER A 1 211 ? 6.248 11.367 -14.971 1.00 88.06 211 SER A O 1
ATOM 1711 N N . TRP A 1 212 ? 7.996 11.018 -16.306 1.00 84.88 212 TRP A N 1
ATOM 1712 C CA . TRP A 1 212 ? 7.800 12.264 -17.066 1.00 84.88 212 TRP A CA 1
ATOM 1713 C C . TRP A 1 212 ? 7.312 12.050 -18.502 1.00 84.88 212 TRP A C 1
ATOM 1715 O O . TRP A 1 212 ? 6.749 12.961 -19.102 1.00 84.88 212 TRP A O 1
ATOM 1725 N N . THR A 1 213 ? 7.497 10.857 -19.077 1.00 90.00 213 THR A N 1
ATOM 1726 C CA . THR A 1 213 ? 7.015 10.544 -20.438 1.00 90.00 213 THR A CA 1
ATOM 1727 C C . THR A 1 213 ? 5.889 9.520 -20.479 1.00 90.00 213 THR A C 1
ATOM 1729 O O . THR A 1 213 ? 5.265 9.359 -21.523 1.00 90.00 213 THR A O 1
ATOM 1732 N N . GLY A 1 214 ? 5.654 8.760 -19.404 1.00 92.06 214 GLY A N 1
ATOM 1733 C CA . GLY A 1 214 ? 4.709 7.639 -19.405 1.00 92.06 214 GLY A CA 1
ATOM 1734 C C . GLY A 1 214 ? 5.119 6.464 -20.303 1.00 92.06 214 GLY A C 1
ATOM 1735 O O . GLY A 1 214 ? 4.316 5.546 -20.523 1.00 92.06 214 GLY A O 1
ATOM 1736 N N . LEU A 1 215 ? 6.353 6.468 -20.829 1.00 95.50 215 LEU A N 1
ATOM 1737 C CA . LEU A 1 215 ? 6.905 5.378 -21.633 1.00 95.50 215 LEU A CA 1
ATOM 1738 C C . LEU A 1 215 ? 7.027 4.113 -20.788 1.00 95.50 215 LEU A C 1
ATOM 1740 O O . LEU A 1 215 ? 7.604 4.144 -19.703 1.00 95.50 215 LEU A O 1
ATOM 1744 N N . LEU A 1 216 ? 6.493 3.004 -21.304 1.00 97.19 216 LEU A N 1
ATOM 1745 C CA . LEU A 1 216 ? 6.657 1.684 -20.706 1.00 97.19 216 LEU A CA 1
ATOM 1746 C C . LEU A 1 216 ? 8.045 1.149 -21.057 1.00 97.19 216 LEU A C 1
ATOM 1748 O O . LEU A 1 216 ? 8.342 0.945 -22.238 1.00 97.19 216 LEU A O 1
ATOM 1752 N N . ILE A 1 217 ? 8.884 0.968 -20.039 1.00 97.75 217 ILE A N 1
ATOM 1753 C CA . ILE A 1 217 ? 10.258 0.480 -20.207 1.00 97.75 217 ILE A CA 1
ATOM 1754 C C . ILE A 1 217 ? 10.315 -1.012 -19.922 1.00 97.75 217 ILE A C 1
ATOM 1756 O O . ILE A 1 217 ? 10.823 -1.763 -20.750 1.00 97.75 217 ILE A O 1
ATOM 1760 N N . TYR A 1 218 ? 9.714 -1.438 -18.809 1.00 98.12 218 TYR A N 1
ATOM 1761 C CA . TYR A 1 218 ? 9.629 -2.846 -18.447 1.00 98.12 218 TYR A CA 1
ATOM 1762 C C . TYR A 1 218 ? 8.196 -3.249 -18.145 1.00 98.12 218 TYR A C 1
ATOM 1764 O O . TYR A 1 218 ? 7.429 -2.508 -17.530 1.00 98.12 218 TYR A O 1
ATOM 1772 N N . GLU A 1 219 ? 7.853 -4.460 -18.549 1.00 98.25 219 GLU A N 1
ATOM 1773 C CA . GLU A 1 219 ? 6.643 -5.138 -18.120 1.00 98.25 219 GLU A CA 1
ATOM 1774 C C . GLU A 1 219 ? 7.026 -6.504 -17.562 1.00 98.25 219 GLU A C 1
ATOM 1776 O O . GLU A 1 219 ? 7.502 -7.357 -18.307 1.00 98.25 219 GLU A O 1
ATOM 1781 N N . VAL A 1 220 ? 6.804 -6.719 -16.269 1.00 98.31 220 VAL A N 1
ATOM 1782 C CA . VAL A 1 220 ? 7.096 -7.992 -15.603 1.00 98.31 220 VAL A CA 1
ATOM 1783 C C . VAL A 1 220 ? 5.831 -8.832 -15.531 1.00 98.31 220 VAL A C 1
ATOM 1785 O O . VAL A 1 220 ? 4.799 -8.353 -15.062 1.00 98.31 220 VAL A O 1
ATOM 1788 N N . VAL A 1 221 ? 5.910 -10.087 -15.966 1.00 97.38 221 VAL A N 1
ATOM 1789 C CA . VAL A 1 221 ? 4.832 -11.067 -15.813 1.00 97.38 221 VAL A CA 1
ATOM 1790 C C . VAL A 1 221 ? 4.956 -11.714 -14.440 1.00 97.38 221 VAL A C 1
ATOM 1792 O O . VAL A 1 221 ? 5.963 -12.357 -14.133 1.00 97.38 221 VAL A O 1
ATOM 1795 N N . LEU A 1 222 ? 3.923 -11.529 -13.625 1.00 96.44 222 LEU A N 1
ATOM 1796 C CA . LEU A 1 222 ? 3.845 -12.020 -12.259 1.00 96.44 222 LEU A CA 1
ATOM 1797 C C . LEU A 1 222 ? 2.718 -13.045 -12.171 1.00 96.44 222 LEU A C 1
ATOM 1799 O O . LEU A 1 222 ? 1.544 -12.709 -12.311 1.00 96.44 222 LEU A O 1
ATOM 1803 N N . GLU A 1 223 ? 3.083 -14.301 -11.945 1.00 95.69 223 GLU A N 1
ATOM 1804 C CA . GLU A 1 223 ? 2.118 -15.372 -11.719 1.00 95.69 223 GLU A CA 1
ATOM 1805 C C . GLU A 1 223 ? 1.752 -15.442 -10.237 1.00 95.69 223 GLU A C 1
ATOM 1807 O O . GLU A 1 223 ? 2.619 -15.358 -9.362 1.00 95.69 223 GLU A O 1
ATOM 1812 N N . GLU A 1 224 ? 0.465 -15.611 -9.954 1.00 93.19 224 GLU A N 1
ATOM 1813 C CA . GLU A 1 224 ? -0.032 -15.778 -8.592 1.00 93.19 224 GLU A CA 1
ATOM 1814 C C . GLU A 1 224 ? 0.120 -17.232 -8.142 1.00 93.19 224 GLU A C 1
ATOM 1816 O O . GLU A 1 224 ? -0.215 -18.174 -8.863 1.00 93.19 224 GLU A O 1
ATOM 1821 N N . ARG A 1 225 ? 0.626 -17.416 -6.924 1.00 92.75 225 ARG A N 1
ATOM 1822 C CA . ARG A 1 225 ? 0.771 -18.708 -6.250 1.00 92.75 225 ARG A CA 1
ATOM 1823 C C . ARG A 1 225 ? 0.204 -18.568 -4.841 1.00 92.75 225 ARG A C 1
ATOM 1825 O O . ARG A 1 225 ? 0.942 -18.371 -3.879 1.00 92.75 225 ARG A O 1
ATOM 1832 N N . GLY A 1 226 ? -1.124 -18.597 -4.734 1.00 88.56 226 GLY A N 1
ATOM 1833 C CA . GLY A 1 226 ? -1.814 -18.174 -3.513 1.00 88.56 226 GLY A CA 1
ATOM 1834 C C . GLY A 1 226 ? -1.656 -16.665 -3.306 1.00 88.56 226 GLY A C 1
ATOM 1835 O O . GLY A 1 226 ? -1.853 -15.900 -4.246 1.00 88.56 226 GLY A O 1
ATOM 1836 N N . ALA A 1 227 ? -1.269 -16.234 -2.102 1.00 87.00 227 ALA A N 1
ATOM 1837 C CA . ALA A 1 227 ? -0.980 -14.824 -1.814 1.00 87.00 227 ALA A CA 1
ATOM 1838 C C . ALA A 1 227 ? 0.417 -14.368 -2.291 1.00 87.00 227 ALA A C 1
ATOM 1840 O O . ALA A 1 227 ? 0.707 -13.172 -2.321 1.00 87.00 227 ALA A O 1
ATOM 1841 N N . SER A 1 228 ? 1.275 -15.309 -2.693 1.00 93.44 228 SER A N 1
ATOM 1842 C CA . SER A 1 228 ? 2.618 -15.040 -3.203 1.00 93.44 228 SER A CA 1
ATOM 1843 C C . SER A 1 228 ? 2.643 -14.792 -4.711 1.00 93.44 228 SER A C 1
ATOM 1845 O O . SER A 1 228 ? 1.797 -15.271 -5.468 1.00 93.44 228 SER A O 1
ATOM 1847 N N . LEU A 1 229 ? 3.671 -14.076 -5.163 1.00 96.19 229 LEU A N 1
ATOM 1848 C CA . LEU A 1 229 ? 3.979 -13.840 -6.568 1.00 96.19 229 LEU A CA 1
ATOM 1849 C C . LEU A 1 229 ? 5.235 -14.573 -7.012 1.00 96.19 229 LEU A C 1
ATOM 1851 O O . LEU A 1 229 ? 6.202 -14.716 -6.263 1.00 96.19 229 LEU A O 1
ATOM 1855 N N . TRP A 1 230 ? 5.254 -14.933 -8.290 1.00 97.69 230 TRP A N 1
ATOM 1856 C CA . TRP A 1 230 ? 6.443 -15.388 -8.992 1.00 97.69 230 TRP A CA 1
ATOM 1857 C C . TRP A 1 230 ? 6.665 -14.554 -10.257 1.00 97.69 230 TRP A C 1
ATOM 1859 O O . TRP A 1 230 ? 5.857 -14.579 -11.184 1.00 97.69 230 TRP A O 1
ATOM 1869 N N . ALA A 1 231 ? 7.766 -13.802 -10.294 1.00 97.12 231 ALA A N 1
ATOM 1870 C CA . ALA A 1 231 ? 8.236 -13.107 -11.486 1.00 97.12 231 ALA A CA 1
ATOM 1871 C C . ALA A 1 231 ? 8.907 -14.105 -12.422 1.00 97.12 231 ALA A C 1
ATOM 1873 O O . ALA A 1 231 ? 10.037 -14.541 -12.186 1.00 97.12 231 ALA A O 1
ATOM 1874 N N . ARG A 1 232 ? 8.201 -14.447 -13.496 1.00 92.06 232 ARG A N 1
ATOM 1875 C CA . ARG A 1 232 ? 8.659 -15.431 -14.469 1.00 92.06 232 ARG A CA 1
ATOM 1876 C C . ARG A 1 232 ? 9.614 -14.791 -15.472 1.00 92.06 232 ARG A C 1
ATOM 1878 O O . ARG A 1 232 ? 10.815 -15.064 -15.461 1.00 92.06 232 ARG A O 1
ATOM 1885 N N . ASP A 1 233 ? 9.073 -13.888 -16.282 1.00 96.62 233 ASP A N 1
ATOM 1886 C CA . ASP A 1 233 ? 9.796 -13.168 -17.327 1.00 96.62 233 ASP A CA 1
ATOM 1887 C C . ASP A 1 233 ? 9.393 -11.690 -17.323 1.00 96.62 233 ASP A C 1
ATOM 1889 O O . ASP A 1 233 ? 8.345 -11.311 -16.794 1.00 96.62 233 ASP A O 1
ATOM 1893 N N . ALA A 1 234 ? 10.198 -10.862 -17.974 1.00 97.81 234 ALA A N 1
ATOM 1894 C CA . ALA A 1 234 ? 9.877 -9.481 -18.276 1.00 97.81 234 ALA A CA 1
ATOM 1895 C C . ALA A 1 234 ? 10.058 -9.179 -19.761 1.00 97.81 234 ALA A C 1
ATOM 1897 O O . ALA A 1 234 ? 10.841 -9.819 -20.459 1.00 97.81 234 ALA A O 1
ATOM 1898 N N . ARG A 1 235 ? 9.332 -8.173 -20.240 1.00 98.12 235 ARG A N 1
ATOM 1899 C CA . ARG A 1 235 ? 9.528 -7.569 -21.554 1.00 98.12 235 ARG A CA 1
ATOM 1900 C C . ARG A 1 235 ? 10.206 -6.224 -21.373 1.00 98.12 235 ARG A C 1
ATOM 1902 O O . ARG A 1 235 ? 9.655 -5.366 -20.683 1.00 98.12 235 ARG A O 1
ATOM 1909 N N . ALA A 1 236 ? 11.358 -6.043 -22.004 1.00 98.00 236 ALA A N 1
ATOM 1910 C CA . ALA A 1 236 ? 12.073 -4.776 -22.028 1.00 98.00 236 ALA A CA 1
ATOM 1911 C C . ALA A 1 236 ? 11.862 -4.057 -23.361 1.00 98.00 236 ALA A C 1
ATOM 1913 O O . ALA A 1 236 ? 11.843 -4.674 -24.429 1.00 98.00 236 ALA A O 1
ATOM 1914 N N . ASN A 1 237 ? 11.691 -2.742 -23.295 1.00 97.69 237 ASN A N 1
ATOM 1915 C CA . ASN A 1 237 ? 11.577 -1.873 -24.455 1.00 97.69 237 ASN A CA 1
ATOM 1916 C C . ASN A 1 237 ? 12.895 -1.884 -25.256 1.00 97.69 237 ASN A C 1
ATOM 1918 O O . ASN A 1 237 ? 13.966 -1.719 -24.689 1.00 97.69 237 ASN A O 1
ATOM 1922 N N . ARG A 1 238 ? 12.840 -2.078 -26.578 1.00 96.94 238 ARG A N 1
ATOM 1923 C CA . ARG A 1 238 ? 14.014 -2.023 -27.478 1.00 96.94 238 ARG A CA 1
ATOM 1924 C C . ARG A 1 238 ? 13.845 -0.989 -28.588 1.00 96.94 238 ARG A C 1
ATOM 1926 O O . ARG A 1 238 ? 14.467 -1.079 -29.642 1.00 96.94 238 ARG A O 1
ATOM 1933 N N . ASN A 1 239 ? 12.965 -0.009 -28.391 1.00 95.81 239 ASN A N 1
ATOM 1934 C CA . ASN A 1 239 ? 12.864 1.131 -29.287 1.00 95.81 239 ASN A CA 1
ATOM 1935 C C . ASN A 1 239 ? 13.912 2.186 -28.884 1.00 95.81 239 ASN A C 1
ATOM 1937 O O . ASN A 1 239 ? 13.700 2.867 -27.879 1.00 95.81 239 ASN A O 1
ATOM 1941 N N . PRO A 1 240 ? 14.972 2.414 -29.683 1.00 92.88 240 PRO A N 1
ATOM 1942 C CA . PRO A 1 240 ? 16.068 3.318 -29.319 1.00 92.88 240 PRO A CA 1
ATOM 1943 C C . PRO A 1 240 ? 15.635 4.784 -29.168 1.00 92.88 240 PRO A C 1
ATOM 1945 O O . PRO A 1 240 ? 16.330 5.572 -28.538 1.00 92.88 240 PRO A O 1
ATOM 1948 N N . LYS A 1 241 ? 14.468 5.170 -29.710 1.00 93.06 241 LYS A N 1
ATOM 1949 C CA . LYS A 1 241 ? 13.888 6.510 -29.502 1.00 93.06 241 LYS A CA 1
ATOM 1950 C C . LYS A 1 241 ? 13.230 6.678 -28.128 1.00 93.06 241 LYS A C 1
ATOM 1952 O O . LYS A 1 241 ? 12.901 7.797 -27.752 1.00 93.06 241 LYS A O 1
ATOM 1957 N N . GLN A 1 242 ? 12.951 5.576 -27.435 1.00 91.62 242 GLN A N 1
ATOM 1958 C CA . GLN A 1 242 ? 12.245 5.543 -26.151 1.00 91.62 242 GLN A CA 1
ATOM 1959 C C . GLN A 1 242 ? 13.149 5.073 -25.011 1.00 91.62 242 GLN A C 1
ATOM 1961 O O . GLN A 1 242 ? 13.030 5.582 -23.900 1.00 91.62 242 GLN A O 1
ATOM 1966 N N . TYR A 1 243 ? 14.025 4.105 -25.282 1.00 92.12 243 TYR A N 1
ATOM 1967 C CA . TYR A 1 243 ? 14.906 3.493 -24.300 1.00 92.12 243 TYR A CA 1
ATOM 1968 C C . TYR A 1 243 ? 16.226 3.067 -24.950 1.00 92.12 243 TYR A C 1
ATOM 1970 O O . TYR A 1 243 ? 16.221 2.417 -25.993 1.00 92.12 243 TYR A O 1
ATOM 1978 N N . GLY A 1 244 ? 17.348 3.457 -24.341 1.00 87.19 244 GLY A N 1
ATOM 1979 C CA . GLY A 1 244 ? 18.691 3.176 -24.859 1.00 87.19 244 GLY A CA 1
ATOM 1980 C C . GLY A 1 244 ? 19.299 1.853 -24.383 1.00 87.19 244 GLY A C 1
ATOM 1981 O O . GLY A 1 244 ? 20.354 1.476 -24.884 1.00 87.19 244 GLY A O 1
ATOM 1982 N N . GLY A 1 245 ? 18.671 1.161 -23.425 1.00 87.19 245 GLY A N 1
ATOM 1983 C CA . GLY A 1 245 ? 19.172 -0.119 -22.924 1.00 87.19 245 GLY A CA 1
ATOM 1984 C C . GLY A 1 245 ? 19.052 -1.216 -23.979 1.00 87.19 245 GLY A C 1
ATOM 1985 O O . GLY A 1 245 ? 18.019 -1.370 -24.639 1.00 87.19 245 GLY A O 1
ATOM 1986 N N . THR A 1 246 ? 20.146 -1.949 -24.162 1.00 87.69 246 THR A N 1
ATOM 1987 C CA . THR A 1 246 ? 20.280 -3.010 -25.172 1.00 87.69 246 THR A CA 1
ATOM 1988 C C . THR A 1 246 ? 20.800 -4.324 -24.593 1.00 87.69 246 THR A C 1
ATOM 1990 O O . THR A 1 246 ? 20.726 -5.338 -25.280 1.00 87.69 246 THR A O 1
ATOM 1993 N N . ASP A 1 247 ? 21.272 -4.315 -23.345 1.00 92.81 247 ASP A N 1
ATOM 1994 C CA . ASP A 1 247 ? 21.803 -5.476 -22.635 1.00 92.81 247 ASP A CA 1
ATOM 1995 C C . ASP A 1 247 ? 20.721 -6.066 -21.711 1.00 92.81 247 ASP A C 1
ATOM 1997 O O . ASP A 1 247 ? 20.173 -5.389 -20.838 1.00 92.81 247 ASP A O 1
ATOM 2001 N N . ASP A 1 248 ? 20.393 -7.338 -21.932 1.00 94.25 248 ASP A N 1
ATOM 2002 C CA . ASP A 1 248 ? 19.339 -8.045 -21.201 1.00 94.25 248 ASP A CA 1
ATOM 2003 C C . ASP A 1 248 ? 19.703 -8.299 -19.723 1.00 94.25 248 ASP A C 1
ATOM 2005 O O . ASP A 1 248 ? 18.813 -8.320 -18.868 1.00 94.25 248 ASP A O 1
ATOM 2009 N N . GLU A 1 249 ? 20.986 -8.460 -19.388 1.00 92.31 249 GLU A N 1
ATOM 2010 C CA . GLU A 1 249 ? 21.448 -8.666 -18.010 1.00 92.31 249 GLU A CA 1
ATOM 2011 C C . GLU A 1 249 ? 21.500 -7.353 -17.222 1.00 92.31 249 GLU A C 1
ATOM 2013 O O . GLU A 1 249 ? 21.179 -7.336 -16.028 1.00 92.31 249 GLU A O 1
ATOM 2018 N N . ASP A 1 250 ? 21.861 -6.240 -17.866 1.00 90.38 250 ASP A N 1
ATOM 2019 C CA . ASP A 1 250 ? 21.717 -4.904 -17.269 1.00 90.38 250 ASP A CA 1
ATOM 2020 C C . ASP A 1 250 ? 20.251 -4.606 -16.935 1.00 90.38 250 ASP A C 1
ATOM 2022 O O . ASP A 1 250 ? 19.937 -4.177 -15.819 1.00 90.38 250 ASP A O 1
ATOM 2026 N N . ASP A 1 251 ? 19.344 -4.887 -17.869 1.00 94.75 251 ASP A N 1
ATOM 2027 C CA . ASP A 1 251 ? 17.910 -4.677 -17.683 1.00 94.75 251 ASP A CA 1
ATOM 2028 C C . ASP A 1 251 ? 17.328 -5.591 -16.604 1.00 94.75 251 ASP A C 1
ATOM 2030 O O . ASP A 1 251 ? 16.540 -5.146 -15.768 1.00 94.75 251 ASP A O 1
ATOM 2034 N N . LYS A 1 252 ? 17.742 -6.863 -16.564 1.00 95.25 252 LYS A N 1
ATOM 2035 C CA . LYS A 1 252 ? 17.378 -7.790 -15.485 1.00 95.25 252 LYS A CA 1
ATOM 2036 C C . LYS A 1 252 ? 17.755 -7.225 -14.121 1.00 95.25 252 LYS A C 1
ATOM 2038 O O . LYS A 1 252 ? 16.933 -7.221 -13.202 1.00 95.25 252 LYS A O 1
ATOM 2043 N N . ARG A 1 253 ? 18.991 -6.740 -13.987 1.00 92.31 253 ARG A N 1
ATOM 2044 C CA . ARG A 1 253 ? 19.481 -6.125 -12.750 1.00 92.31 253 ARG A CA 1
ATOM 2045 C C . ARG A 1 253 ? 18.692 -4.865 -12.399 1.00 92.31 253 ARG A C 1
ATOM 2047 O O . ARG A 1 253 ? 18.311 -4.702 -11.242 1.00 92.31 253 ARG A O 1
ATOM 2054 N N . MET A 1 254 ? 18.385 -4.023 -13.384 1.00 91.19 254 MET A N 1
ATOM 2055 C CA . MET A 1 254 ? 17.557 -2.831 -13.197 1.00 91.19 254 MET A CA 1
ATOM 2056 C C . MET A 1 254 ? 16.156 -3.191 -12.686 1.00 91.19 254 MET A C 1
ATOM 2058 O O . MET A 1 254 ? 15.731 -2.666 -11.663 1.00 91.19 254 MET A O 1
ATOM 2062 N N . ILE A 1 255 ? 15.458 -4.127 -13.337 1.00 95.69 255 ILE A N 1
ATOM 2063 C CA . ILE A 1 255 ? 14.114 -4.574 -12.936 1.00 95.69 255 ILE A CA 1
ATOM 2064 C C . ILE A 1 255 ? 14.109 -5.063 -11.486 1.00 95.69 255 ILE A C 1
ATOM 2066 O O . ILE A 1 255 ? 13.251 -4.664 -10.698 1.00 95.69 255 ILE A O 1
ATOM 2070 N N . LEU A 1 256 ? 15.064 -5.923 -11.121 1.00 94.69 256 LEU A N 1
ATOM 2071 C CA . LEU A 1 256 ? 15.136 -6.478 -9.770 1.00 94.69 256 LEU A CA 1
ATOM 2072 C C . LEU A 1 256 ? 15.459 -5.411 -8.720 1.00 94.69 256 LEU A C 1
ATOM 2074 O O . LEU A 1 256 ? 14.916 -5.490 -7.621 1.00 94.69 256 LEU A O 1
ATOM 2078 N N . ASN A 1 257 ? 16.270 -4.408 -9.058 1.00 91.56 257 ASN A N 1
ATOM 2079 C CA . ASN A 1 257 ? 16.564 -3.297 -8.153 1.00 91.56 257 ASN A CA 1
ATOM 2080 C C . ASN A 1 257 ? 15.399 -2.323 -8.005 1.00 91.56 257 ASN A C 1
ATOM 2082 O O . ASN A 1 257 ? 15.154 -1.860 -6.899 1.00 91.56 257 ASN A O 1
ATOM 2086 N N . LEU A 1 258 ? 14.634 -2.062 -9.067 1.00 93.00 258 LEU A N 1
ATOM 2087 C CA . LEU A 1 258 ? 13.401 -1.281 -8.953 1.00 93.00 258 LEU A CA 1
ATOM 2088 C C . LEU A 1 258 ? 12.391 -1.971 -8.032 1.00 93.00 258 LEU A C 1
ATOM 2090 O O . LEU A 1 258 ? 11.735 -1.302 -7.241 1.00 93.00 258 LEU A O 1
ATOM 2094 N N . ILE A 1 259 ? 12.284 -3.301 -8.108 1.00 95.19 259 ILE A N 1
ATOM 2095 C CA . ILE A 1 259 ? 11.446 -4.069 -7.182 1.00 95.19 259 ILE A CA 1
ATOM 2096 C C . ILE A 1 259 ? 11.996 -3.958 -5.757 1.00 95.19 259 ILE A C 1
ATOM 2098 O O . ILE A 1 259 ? 11.251 -3.589 -4.855 1.00 95.19 259 ILE A O 1
ATOM 2102 N N . ASP A 1 260 ? 13.280 -4.249 -5.551 1.00 92.62 260 ASP A N 1
ATOM 2103 C CA . ASP A 1 260 ? 13.866 -4.287 -4.209 1.00 92.62 260 ASP A CA 1
ATOM 2104 C C . ASP A 1 260 ? 13.819 -2.921 -3.523 1.00 92.62 260 ASP A C 1
ATOM 2106 O O . ASP A 1 260 ? 13.279 -2.820 -2.425 1.00 92.62 260 ASP A O 1
ATOM 2110 N N . GLU A 1 261 ? 14.290 -1.863 -4.178 1.00 88.06 261 GLU A N 1
ATOM 2111 C CA . GLU A 1 261 ? 14.377 -0.548 -3.544 1.00 88.06 261 GLU A CA 1
ATOM 2112 C C . GLU A 1 261 ? 13.038 0.172 -3.479 1.00 88.06 261 GLU A C 1
ATOM 2114 O O . GLU A 1 261 ? 12.642 0.645 -2.416 1.00 88.06 261 GLU A O 1
ATOM 2119 N N . LEU A 1 262 ? 12.339 0.284 -4.612 1.00 89.31 262 LEU A N 1
ATOM 2120 C CA . LEU A 1 262 ? 11.169 1.160 -4.688 1.00 89.31 262 LEU A CA 1
ATOM 2121 C C . LEU A 1 262 ? 9.903 0.489 -4.167 1.00 89.31 262 LEU A C 1
ATOM 2123 O O . LEU A 1 262 ? 9.015 1.185 -3.685 1.00 89.31 262 LEU A O 1
ATOM 2127 N N . LEU A 1 263 ? 9.797 -0.838 -4.294 1.00 93.44 263 LEU A N 1
ATOM 2128 C CA . LEU A 1 263 ? 8.592 -1.569 -3.897 1.00 93.44 263 LEU A CA 1
ATOM 2129 C C . LEU A 1 263 ? 8.767 -2.331 -2.592 1.00 93.44 263 LEU A C 1
ATOM 2131 O O . LEU A 1 263 ? 7.789 -2.480 -1.873 1.00 93.44 263 LEU A O 1
ATOM 2135 N N . LEU A 1 264 ? 9.964 -2.834 -2.278 1.00 93.19 264 LEU A N 1
ATOM 2136 C CA . LEU A 1 264 ? 10.178 -3.667 -1.091 1.00 93.19 264 LEU A CA 1
ATOM 2137 C C . LEU A 1 264 ? 10.922 -2.960 0.045 1.00 93.19 264 LEU A C 1
ATOM 2139 O O . LEU A 1 264 ? 10.960 -3.522 1.141 1.00 93.19 264 LEU A O 1
ATOM 2143 N N . GLY A 1 265 ? 11.492 -1.773 -0.196 1.00 90.06 265 GLY A N 1
ATOM 2144 C CA . GLY A 1 265 ? 12.302 -1.048 0.788 1.00 90.06 265 GLY A CA 1
ATOM 2145 C C . GLY A 1 265 ? 13.586 -1.793 1.173 1.00 90.06 265 GLY A C 1
ATOM 2146 O O . GLY A 1 265 ? 14.084 -1.663 2.288 1.00 90.06 265 GLY A O 1
ATOM 2147 N N . LEU A 1 266 ? 14.092 -2.639 0.275 1.00 87.94 266 LEU A N 1
ATOM 2148 C CA . LEU A 1 266 ? 15.319 -3.409 0.445 1.00 87.94 266 LEU A CA 1
ATOM 2149 C C . LEU A 1 266 ? 16.482 -2.681 -0.242 1.00 87.94 266 LEU A C 1
ATOM 2151 O O . LEU A 1 266 ? 16.277 -2.064 -1.284 1.00 87.94 266 LEU A O 1
ATOM 2155 N N . PRO A 1 267 ? 17.716 -2.766 0.282 1.00 76.81 267 PRO A N 1
ATOM 2156 C CA . PRO A 1 267 ? 18.862 -2.106 -0.340 1.00 76.81 267 PRO A CA 1
ATOM 2157 C C . PRO A 1 267 ? 19.116 -2.648 -1.756 1.00 76.81 267 PRO A C 1
ATOM 2159 O O . PRO A 1 267 ? 19.074 -3.866 -1.959 1.00 76.81 267 PRO A O 1
ATOM 2162 N N . ALA A 1 268 ? 19.432 -1.776 -2.728 1.00 67.06 268 ALA A N 1
ATOM 2163 C CA . ALA A 1 268 ? 19.767 -2.235 -4.077 1.00 67.06 268 ALA A CA 1
ATOM 2164 C C . ALA A 1 268 ? 20.912 -3.237 -4.078 1.00 67.06 268 ALA A C 1
ATOM 2166 O O . ALA A 1 268 ? 21.929 -3.115 -3.388 1.00 67.06 268 ALA A O 1
ATOM 2167 N N . ARG A 1 269 ? 20.794 -4.158 -5.028 1.00 64.69 269 ARG A N 1
ATOM 2168 C CA . ARG A 1 269 ? 21.872 -5.018 -5.492 1.00 64.69 269 ARG A CA 1
ATOM 2169 C C . ARG A 1 269 ? 22.713 -4.217 -6.491 1.00 64.69 269 ARG A C 1
ATOM 2171 O O . ARG A 1 269 ? 22.677 -4.478 -7.694 1.00 64.69 269 ARG A O 1
ATOM 2178 N N . VAL A 1 270 ? 23.385 -3.157 -6.040 1.00 56.38 270 VAL A N 1
ATOM 2179 C CA . VAL A 1 270 ? 24.279 -2.370 -6.912 1.00 56.38 270 VAL A CA 1
ATOM 2180 C C . VAL A 1 270 ? 25.579 -3.158 -7.138 1.00 56.38 270 VAL A C 1
ATOM 2182 O O . VAL A 1 270 ? 26.154 -3.648 -6.163 1.00 56.38 270 VAL A O 1
ATOM 2185 N N . PRO A 1 271 ? 26.091 -3.281 -8.377 1.00 51.03 271 PRO A N 1
ATOM 2186 C CA . PRO A 1 271 ? 27.465 -3.719 -8.604 1.00 51.03 271 PRO A CA 1
ATOM 2187 C C . PRO A 1 271 ? 28.444 -2.606 -8.195 1.00 51.03 271 PRO A C 1
ATOM 2189 O O . PRO A 1 271 ? 28.288 -1.461 -8.610 1.00 51.03 271 PRO A O 1
ATOM 2192 N N . VAL A 1 272 ? 29.479 -2.940 -7.420 1.00 47.78 272 VAL A N 1
ATOM 2193 C CA . VAL A 1 272 ? 30.516 -2.023 -6.889 1.00 47.78 272 VAL A CA 1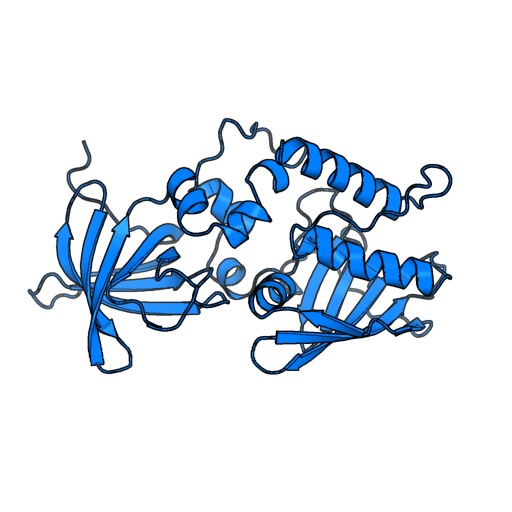
ATOM 2194 C C . VAL A 1 272 ? 31.491 -1.531 -7.984 1.00 47.78 272 VAL A C 1
ATOM 2196 O O . VAL A 1 272 ? 32.704 -1.619 -7.839 1.00 47.78 272 VAL A O 1
ATOM 2199 N N . GLN A 1 273 ? 31.006 -1.030 -9.121 1.00 46.41 273 GLN A N 1
ATOM 2200 C CA . GLN A 1 273 ? 31.861 -0.347 -10.102 1.00 46.41 273 GLN A CA 1
ATOM 2201 C C . GLN A 1 273 ? 31.267 1.010 -10.482 1.00 46.41 273 GLN A C 1
ATOM 2203 O O . GLN A 1 273 ? 30.500 1.148 -11.430 1.00 46.41 273 GLN A O 1
ATOM 2208 N N . GLU A 1 274 ? 31.671 2.029 -9.722 1.00 43.94 274 GLU A N 1
ATOM 2209 C CA . GLU A 1 274 ? 31.214 3.427 -9.785 1.00 43.94 274 GLU A CA 1
ATOM 2210 C C . GLU A 1 274 ? 31.552 4.167 -11.102 1.00 43.94 274 GLU A C 1
ATOM 2212 O O . GLU A 1 274 ? 31.185 5.326 -11.267 1.00 43.94 274 GLU A O 1
ATOM 2217 N N . GLY A 1 275 ? 32.213 3.527 -12.074 1.00 42.97 275 GLY A N 1
ATOM 2218 C CA . GLY A 1 275 ? 32.770 4.206 -13.254 1.00 42.97 275 GLY A CA 1
ATOM 2219 C C . GLY A 1 275 ? 31.922 4.223 -14.535 1.00 42.97 275 GLY A C 1
ATOM 2220 O O . GLY A 1 275 ? 32.262 4.967 -15.450 1.00 42.97 275 GLY A O 1
ATOM 2221 N N . LEU A 1 276 ? 30.856 3.418 -14.647 1.00 46.50 276 LEU A N 1
ATOM 2222 C CA . LEU A 1 276 ? 30.098 3.220 -15.907 1.00 46.50 276 LEU A CA 1
ATOM 2223 C C . LEU A 1 276 ? 28.578 3.070 -15.704 1.00 46.50 276 LEU A C 1
ATOM 2225 O O . LEU A 1 276 ? 27.869 2.502 -16.533 1.00 46.50 276 LEU A O 1
ATOM 2229 N N 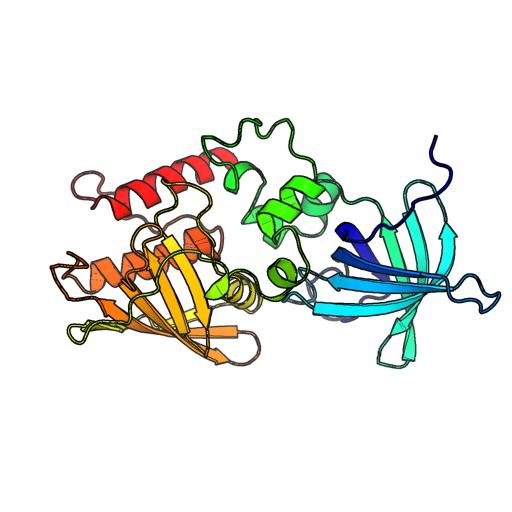. LEU A 1 277 ? 28.055 3.573 -14.588 1.00 56.78 277 LEU A N 1
ATOM 2230 C CA . LEU A 1 277 ? 26.630 3.496 -14.287 1.00 56.78 277 LEU A CA 1
ATOM 2231 C C . LEU A 1 277 ? 25.836 4.441 -15.202 1.00 56.78 277 LEU A C 1
ATOM 2233 O O . LEU A 1 277 ? 26.119 5.638 -15.271 1.00 56.78 277 LEU A O 1
ATOM 2237 N N . SER A 1 278 ? 24.815 3.914 -15.888 1.00 63.44 278 SER A N 1
ATOM 2238 C CA . SER A 1 278 ? 23.845 4.748 -16.610 1.00 63.44 278 SER A CA 1
ATOM 2239 C C . SER A 1 278 ? 23.173 5.744 -15.646 1.00 63.44 278 SER A C 1
ATOM 2241 O O . SER A 1 278 ? 23.153 5.500 -14.435 1.00 63.44 278 SER A O 1
ATOM 2243 N N . PRO A 1 279 ? 22.562 6.845 -16.129 1.00 66.38 279 PRO A N 1
ATOM 2244 C CA . PRO A 1 279 ? 21.882 7.793 -15.246 1.00 66.38 279 PRO A CA 1
ATOM 2245 C C . PRO A 1 279 ? 20.876 7.123 -14.300 1.00 66.38 279 PRO A C 1
ATOM 2247 O O . PRO A 1 279 ? 20.693 7.576 -13.173 1.00 66.38 279 PRO A O 1
ATOM 2250 N N . ASP A 1 280 ? 20.224 6.042 -14.736 1.00 62.91 280 ASP A N 1
ATOM 2251 C CA . ASP A 1 280 ? 19.265 5.284 -13.925 1.00 62.91 280 ASP A CA 1
ATOM 2252 C C . ASP A 1 280 ? 19.935 4.531 -12.778 1.00 62.91 280 ASP A C 1
ATOM 2254 O O . ASP A 1 280 ? 19.425 4.532 -11.659 1.00 62.91 280 ASP A O 1
ATOM 2258 N N . TRP A 1 281 ? 21.109 3.960 -13.036 1.00 62.81 281 TRP A N 1
ATOM 2259 C CA . TRP A 1 281 ? 21.932 3.329 -12.015 1.00 62.81 281 TRP A CA 1
ATOM 2260 C C . TRP A 1 281 ? 22.479 4.332 -10.997 1.00 62.81 281 TRP A C 1
ATOM 2262 O O . TRP A 1 281 ? 22.536 4.018 -9.811 1.00 62.81 281 TRP A O 1
ATOM 2272 N N . GLN A 1 282 ? 22.821 5.548 -11.431 1.00 64.50 282 GLN A N 1
ATOM 2273 C CA . GLN A 1 282 ? 23.252 6.620 -10.528 1.00 64.50 282 GLN A CA 1
ATOM 2274 C C . GLN A 1 282 ? 22.131 7.049 -9.569 1.00 64.50 282 GLN A C 1
ATOM 2276 O O . GLN A 1 282 ? 22.386 7.249 -8.385 1.00 64.50 282 GLN A O 1
ATOM 2281 N N . ALA A 1 283 ? 20.886 7.144 -10.051 1.00 64.56 283 ALA A N 1
ATOM 2282 C CA . ALA A 1 283 ? 19.740 7.507 -9.211 1.00 64.56 283 ALA A CA 1
ATOM 2283 C C . ALA A 1 283 ? 19.431 6.439 -8.145 1.00 64.56 283 ALA A C 1
ATOM 2285 O O . ALA A 1 283 ? 19.197 6.775 -6.987 1.00 64.56 283 ALA A O 1
ATOM 2286 N N . ILE A 1 284 ? 19.484 5.160 -8.529 1.00 60.56 284 ILE A N 1
ATOM 2287 C CA . ILE A 1 284 ? 19.351 4.016 -7.611 1.00 60.56 284 ILE A CA 1
ATOM 2288 C C . ILE A 1 284 ? 20.474 4.034 -6.563 1.00 60.56 284 ILE A C 1
ATOM 2290 O O . ILE A 1 284 ? 20.215 4.000 -5.364 1.00 60.56 284 ILE A O 1
ATOM 2294 N N . ALA A 1 285 ? 21.732 4.187 -6.989 1.00 57.41 285 ALA A N 1
ATOM 2295 C CA . ALA A 1 285 ? 22.875 4.210 -6.076 1.00 57.41 285 ALA A CA 1
ATOM 2296 C C . ALA A 1 285 ? 22.830 5.383 -5.074 1.00 57.41 285 ALA A C 1
ATOM 2298 O O . ALA A 1 285 ? 23.141 5.196 -3.893 1.00 57.41 285 ALA A O 1
ATOM 2299 N N . ALA A 1 286 ? 22.398 6.572 -5.511 1.00 59.78 286 ALA A N 1
ATOM 2300 C CA . ALA A 1 286 ? 22.218 7.730 -4.634 1.00 59.78 286 ALA A CA 1
ATOM 2301 C C . ALA A 1 286 ? 21.164 7.463 -3.542 1.00 59.78 286 ALA A C 1
ATOM 2303 O O . ALA A 1 286 ? 21.418 7.715 -2.363 1.00 59.78 286 ALA A O 1
ATOM 2304 N N . ARG A 1 287 ? 20.022 6.860 -3.906 1.00 58.41 287 ARG A N 1
ATOM 2305 C CA . ARG A 1 287 ? 18.946 6.510 -2.962 1.00 58.41 287 ARG A CA 1
ATOM 2306 C C . ARG A 1 287 ? 19.354 5.390 -1.999 1.00 58.41 287 ARG A C 1
ATOM 2308 O O . ARG A 1 287 ? 19.071 5.475 -0.806 1.00 58.41 287 ARG A O 1
ATOM 2315 N N . SER A 1 288 ? 20.090 4.389 -2.486 1.00 52.00 288 SER A N 1
ATOM 2316 C CA . SER A 1 288 ? 20.659 3.303 -1.673 1.00 52.00 288 SER A CA 1
ATOM 2317 C C . SER A 1 288 ? 21.602 3.818 -0.578 1.00 52.00 288 SER A C 1
ATOM 2319 O O . SER A 1 288 ? 21.590 3.338 0.557 1.00 52.00 288 SER A O 1
ATOM 2321 N N . THR A 1 289 ? 22.408 4.833 -0.905 1.00 51.88 289 THR A N 1
ATOM 2322 C CA . THR A 1 289 ? 23.350 5.462 0.032 1.00 51.88 289 THR A CA 1
ATOM 2323 C C . THR A 1 289 ? 22.612 6.235 1.128 1.00 51.88 289 THR A C 1
ATOM 2325 O O . THR A 1 289 ? 22.946 6.087 2.303 1.00 51.88 289 THR A O 1
ATOM 2328 N N . ALA A 1 290 ? 21.556 6.974 0.768 1.00 51.00 290 ALA A N 1
ATOM 2329 C CA . ALA A 1 290 ? 20.685 7.657 1.727 1.00 51.00 290 ALA A CA 1
ATOM 2330 C C . ALA A 1 290 ? 19.925 6.670 2.636 1.00 51.00 290 ALA A C 1
ATOM 2332 O O . ALA A 1 290 ? 19.862 6.864 3.848 1.00 51.00 290 ALA A O 1
ATOM 2333 N N . SER A 1 291 ? 19.424 5.562 2.076 1.00 42.72 291 SER A N 1
ATOM 2334 C CA . SER A 1 291 ? 18.742 4.511 2.840 1.00 42.72 291 SER A CA 1
ATOM 2335 C C . SER A 1 291 ? 19.670 3.860 3.875 1.00 42.72 291 SER A C 1
ATOM 2337 O O . SER A 1 291 ? 19.293 3.739 5.037 1.00 42.72 291 SER A O 1
ATOM 2339 N N . LYS A 1 292 ? 20.918 3.524 3.512 1.00 47.16 292 LYS A N 1
ATOM 2340 C CA . LYS A 1 292 ? 21.908 2.966 4.456 1.00 47.16 292 LYS A CA 1
ATOM 2341 C C . LYS A 1 292 ? 22.249 3.910 5.611 1.00 47.16 292 LYS A C 1
ATOM 2343 O O . LYS A 1 292 ? 22.446 3.427 6.721 1.00 47.16 292 LYS A O 1
ATOM 2348 N N . ALA A 1 293 ? 22.316 5.217 5.360 1.00 41.41 293 ALA A N 1
ATOM 2349 C CA . ALA A 1 293 ? 22.566 6.216 6.400 1.00 41.41 293 ALA A CA 1
ATOM 2350 C C . ALA A 1 293 ? 21.394 6.345 7.388 1.00 41.41 293 ALA A C 1
ATOM 2352 O O . ALA A 1 293 ? 21.598 6.722 8.533 1.00 41.41 293 ALA A O 1
ATOM 2353 N N . ALA A 1 294 ? 20.180 5.995 6.960 1.00 38.59 294 ALA A N 1
ATOM 2354 C CA . ALA A 1 294 ? 18.972 6.088 7.769 1.00 38.59 294 ALA A CA 1
ATOM 2355 C C . ALA A 1 294 ? 18.702 4.866 8.672 1.00 38.59 294 ALA A C 1
ATOM 2357 O O . ALA A 1 294 ? 17.805 4.915 9.514 1.00 38.59 294 ALA A O 1
ATOM 2358 N N . PHE A 1 295 ? 19.446 3.771 8.474 1.00 34.53 295 PHE A N 1
ATOM 2359 C CA . PHE A 1 295 ? 19.387 2.545 9.282 1.00 34.53 295 PHE A CA 1
ATOM 2360 C C . PHE A 1 295 ? 20.563 2.403 10.272 1.00 34.53 295 PHE A C 1
ATOM 2362 O O . PHE A 1 295 ? 20.646 1.377 10.951 1.00 34.53 295 PHE A O 1
ATOM 2369 N N . GLN A 1 296 ? 21.469 3.389 10.336 1.00 33.53 296 GLN A N 1
ATOM 2370 C CA . GLN A 1 296 ? 22.538 3.501 11.342 1.00 33.53 296 GLN A CA 1
ATOM 2371 C C . GLN A 1 296 ? 22.113 4.430 12.478 1.00 33.53 296 GLN A C 1
ATOM 2373 O O . GLN A 1 296 ? 22.486 4.121 13.631 1.00 33.53 296 GLN A O 1
#